Protein AF-A0A7S3IV02-F1 (afdb_monomer)

Nearest PDB structures (foldseek):
  8q87-assembly1_A  TM=8.806E-01  e=2.411E-18  Gallus gallus
  7ls1-assembly1_m  TM=8.341E-01  e=5.655E-19  Mus musculus
  8xsx-assembly1_CB  TM=9.006E-01  e=2.599E-17  Homo sapiens
  7ls2-assembly1_m  TM=8.352E-01  e=2.555E-18  Mus musculus
  1n0v-assembly1_C  TM=6.348E-01  e=8.994E-19  Saccharomyces cerevisiae

Structure (mmCIF, N/CA/C/O backbone):
data_AF-A0A7S3IV02-F1
#
_entry.id   AF-A0A7S3IV02-F1
#
loop_
_atom_site.group_PDB
_atom_site.id
_atom_site.type_symbol
_atom_site.label_atom_id
_atom_site.label_alt_id
_atom_site.label_comp_id
_atom_site.label_asym_id
_atom_site.label_entity_id
_atom_site.label_seq_id
_atom_site.pdbx_PDB_ins_code
_atom_site.Cartn_x
_atom_site.Cartn_y
_atom_site.Cartn_z
_atom_site.occupancy
_atom_site.B_iso_or_equiv
_atom_site.auth_seq_id
_atom_site.auth_comp_id
_atom_site.auth_asym_id
_atom_site.auth_atom_id
_atom_site.pdbx_PDB_model_num
ATOM 1 N N . MET A 1 1 ? -0.247 17.762 20.729 1.00 32.91 1 MET A N 1
ATOM 2 C CA . MET A 1 1 ? -1.679 17.612 20.391 1.00 32.91 1 MET A CA 1
ATOM 3 C C . MET A 1 1 ? -1.886 18.130 18.979 1.00 32.9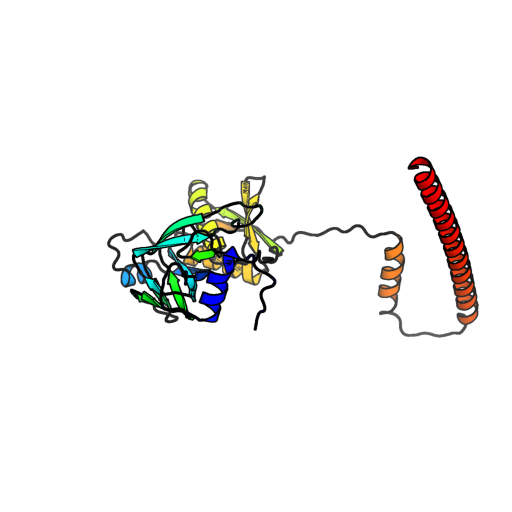1 1 MET A C 1
ATOM 5 O O . MET A 1 1 ? -1.702 19.317 18.763 1.00 32.91 1 MET A O 1
ATOM 9 N N . LEU A 1 2 ? -2.179 17.262 18.008 1.00 30.17 2 LEU A N 1
ATOM 10 C CA . LEU A 1 2 ? -2.556 17.690 16.657 1.00 30.17 2 LEU A CA 1
ATOM 11 C C . LEU A 1 2 ? -3.979 18.261 16.725 1.00 30.17 2 LEU A C 1
ATOM 13 O O . LEU A 1 2 ? -4.944 17.503 16.738 1.00 30.17 2 LEU A O 1
ATOM 17 N N . THR A 1 3 ? -4.121 19.581 16.825 1.00 33.56 3 THR A N 1
ATOM 18 C CA . THR A 1 3 ? -5.422 20.246 16.727 1.00 33.56 3 THR A CA 1
ATOM 19 C C . THR A 1 3 ? -5.895 20.167 15.277 1.00 33.56 3 THR A C 1
ATOM 21 O O . THR A 1 3 ? -5.406 20.871 14.396 1.00 33.56 3 THR A O 1
ATOM 24 N N . LEU A 1 4 ? -6.818 19.247 14.995 1.00 48.28 4 LEU A N 1
ATOM 25 C CA . LEU A 1 4 ? -7.503 19.210 13.706 1.00 48.28 4 LEU A CA 1
ATOM 26 C C . LEU A 1 4 ? -8.397 20.464 13.598 1.00 48.28 4 LEU A C 1
ATOM 28 O O . LEU A 1 4 ? -9.225 20.675 14.489 1.00 48.28 4 LEU A O 1
ATOM 32 N N . PRO A 1 5 ? -8.241 21.307 12.559 1.00 49.62 5 PRO A N 1
ATOM 33 C CA . PRO A 1 5 ? -9.095 22.474 12.358 1.00 49.62 5 PRO A CA 1
ATOM 34 C C . PRO A 1 5 ? -10.547 22.034 12.113 1.00 49.62 5 PRO A C 1
ATOM 36 O O . PRO A 1 5 ? -10.762 20.988 11.506 1.00 49.62 5 PRO A O 1
ATOM 39 N N . ASN A 1 6 ? -11.505 22.827 12.618 1.00 51.47 6 ASN A N 1
ATOM 40 C CA . ASN A 1 6 ? -12.970 22.732 12.462 1.00 51.47 6 ASN A CA 1
ATOM 41 C C . ASN A 1 6 ? -13.464 21.618 11.515 1.00 51.47 6 ASN A C 1
ATOM 43 O O . ASN A 1 6 ? -13.769 21.872 10.349 1.00 51.47 6 ASN A O 1
ATOM 47 N N . LEU A 1 7 ? -13.576 20.382 12.018 1.00 63.53 7 LEU A N 1
ATOM 48 C CA . LEU A 1 7 ? -14.354 19.360 11.321 1.00 63.53 7 LEU A CA 1
ATOM 49 C C . LEU A 1 7 ? -15.848 19.703 11.455 1.00 63.53 7 LEU A C 1
ATOM 51 O O . LEU A 1 7 ? -16.272 20.123 12.535 1.00 63.53 7 LEU A O 1
ATOM 55 N N . PRO A 1 8 ? -16.663 19.505 10.403 1.00 71.56 8 PRO A N 1
ATOM 56 C CA . PRO A 1 8 ? -18.108 19.680 10.502 1.00 71.56 8 PRO A CA 1
ATOM 57 C C . PRO A 1 8 ? -18.698 18.767 11.585 1.00 71.56 8 PRO A C 1
ATOM 59 O O . PRO A 1 8 ? -18.188 17.672 11.837 1.00 71.56 8 PRO A O 1
ATOM 62 N N . ALA A 1 9 ? -19.796 19.212 12.206 1.00 71.25 9 ALA A N 1
ATOM 63 C CA . ALA A 1 9 ? -20.387 18.585 13.393 1.00 71.25 9 ALA A CA 1
ATOM 64 C C . ALA A 1 9 ? -20.673 17.079 13.233 1.00 71.25 9 ALA A C 1
ATOM 66 O O . ALA A 1 9 ? -20.558 16.315 14.188 1.00 71.25 9 ALA A O 1
ATOM 67 N N . GLN A 1 10 ? -20.949 16.633 12.006 1.00 74.19 10 GLN A N 1
ATOM 68 C CA . GLN A 1 10 ? -21.141 15.225 11.649 1.00 74.19 10 GLN A CA 1
ATOM 69 C C . GLN A 1 10 ? -19.956 14.303 12.008 1.00 74.19 10 GLN A C 1
ATOM 71 O O . GLN A 1 10 ? -20.147 13.102 12.162 1.00 74.19 10 GLN A O 1
ATOM 76 N N . PHE A 1 11 ? -18.742 14.841 12.168 1.00 79.44 11 PHE A N 1
ATOM 77 C CA . PHE A 1 11 ? -17.541 14.063 12.492 1.00 79.44 11 PHE A CA 1
ATOM 78 C C . PHE A 1 11 ? -17.100 14.175 13.961 1.00 79.44 11 PHE A C 1
ATOM 80 O O . PHE A 1 11 ? -16.099 13.568 14.348 1.00 79.44 11 PHE A O 1
ATOM 87 N N . LEU A 1 12 ? -17.840 14.912 14.797 1.00 79.12 12 LEU A N 1
ATOM 88 C CA . LEU A 1 12 ? -17.575 15.015 16.237 1.00 79.12 12 LEU A CA 1
ATOM 89 C C . LEU A 1 12 ? -17.534 13.649 16.953 1.00 79.12 12 LEU A C 1
ATOM 91 O O . LEU A 1 12 ? -16.619 13.462 17.756 1.00 79.12 12 LEU A O 1
ATOM 95 N N . PR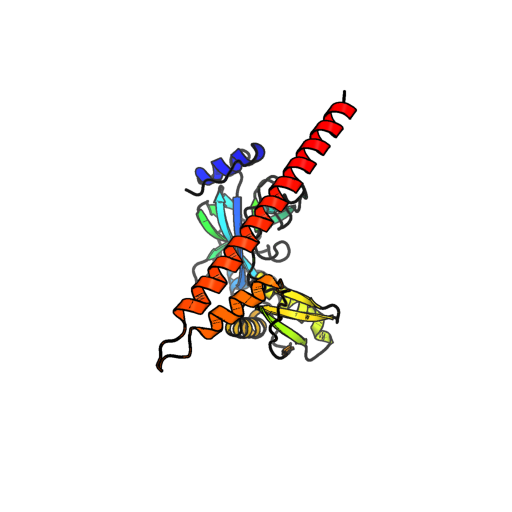O A 1 13 ? -18.417 12.670 16.650 1.00 81.75 13 PRO A N 1
ATOM 96 C CA . PRO A 1 13 ? -18.356 11.351 17.286 1.00 81.75 13 PRO A CA 1
ATOM 97 C C . PRO A 1 13 ? -17.022 10.640 17.041 1.00 81.75 13 PRO A C 1
ATOM 99 O O . PRO A 1 13 ? -16.435 10.082 17.963 1.00 81.75 13 PRO A O 1
ATOM 102 N N . PHE A 1 14 ? -16.485 10.732 15.820 1.00 82.56 14 PHE A N 1
ATOM 103 C CA . PHE A 1 14 ? -15.180 10.161 15.482 1.00 82.56 14 PHE A CA 1
ATOM 104 C C . PHE A 1 14 ? -14.049 10.843 16.241 1.00 82.56 14 PHE A C 1
ATOM 106 O O . PHE A 1 14 ? -13.185 10.164 16.787 1.00 82.56 14 PHE A O 1
ATOM 113 N N . LYS A 1 15 ? -14.065 12.179 16.312 1.00 83.88 15 LYS A N 1
ATOM 114 C CA . LYS A 1 15 ? -13.063 12.935 17.069 1.00 83.88 15 LYS A CA 1
ATOM 115 C C . LYS A 1 15 ? -13.056 12.510 18.539 1.00 83.88 15 LYS A C 1
ATOM 117 O O . LYS A 1 15 ? -12.006 12.134 19.050 1.00 83.88 15 LYS A O 1
ATOM 122 N N . ASN A 1 16 ? -14.224 12.494 19.177 1.00 84.38 16 ASN A N 1
ATOM 123 C CA . ASN A 1 16 ? -14.360 12.117 20.582 1.00 84.38 16 ASN A CA 1
ATOM 124 C C . ASN A 1 16 ? -13.946 10.656 20.818 1.00 84.38 16 ASN A C 1
ATOM 126 O O . ASN A 1 16 ? -13.252 10.366 21.788 1.00 84.38 16 ASN A O 1
ATOM 130 N N . ALA A 1 17 ? -14.319 9.739 19.918 1.00 84.50 17 ALA A N 1
ATOM 131 C CA . ALA A 1 17 ? -13.974 8.323 20.029 1.00 84.50 17 ALA A CA 1
ATOM 132 C C . ALA A 1 17 ? -12.464 8.060 19.899 1.00 84.50 17 ALA A C 1
ATOM 134 O O . ALA A 1 17 ? -11.945 7.171 20.581 1.00 84.50 17 ALA A O 1
ATOM 135 N N . ILE A 1 18 ? -11.776 8.825 19.040 1.00 85.94 18 ILE A N 1
ATOM 136 C CA . ILE A 1 18 ? -10.318 8.779 18.864 1.00 85.94 18 ILE A CA 1
ATOM 137 C C . ILE A 1 18 ? -9.616 9.407 20.071 1.00 85.94 18 ILE A C 1
ATOM 139 O O . ILE A 1 18 ? -8.670 8.822 20.589 1.00 85.94 18 ILE A O 1
ATOM 143 N N . GLU A 1 19 ? -10.081 10.563 20.552 1.00 85.31 19 GLU A N 1
ATOM 144 C CA . GLU A 1 19 ? -9.530 11.213 21.750 1.00 85.31 19 GLU A CA 1
ATOM 145 C C . GLU A 1 19 ? -9.677 10.332 22.995 1.00 85.31 19 GLU A C 1
ATOM 147 O O . GLU A 1 19 ? -8.765 10.265 23.818 1.00 85.31 19 GLU A O 1
ATOM 152 N N . SER A 1 20 ? -10.792 9.609 23.114 1.00 84.44 20 SER A N 1
ATOM 153 C CA . SER A 1 20 ? -11.051 8.721 24.244 1.00 84.44 20 SER A CA 1
ATOM 154 C C . SER A 1 20 ? -10.461 7.313 24.086 1.00 84.44 20 SER A C 1
ATOM 156 O O . SER A 1 20 ? -10.677 6.497 24.980 1.00 84.44 20 SER A O 1
ATOM 158 N N . CYS A 1 21 ? -9.817 6.981 22.953 1.00 81.25 21 CYS A N 1
ATOM 159 C CA . CYS A 1 21 ? -9.336 5.630 22.608 1.00 81.25 21 CYS A CA 1
ATOM 160 C C . CYS A 1 21 ? -10.319 4.516 23.018 1.00 81.25 21 CYS A C 1
ATOM 162 O O . CYS A 1 21 ? -9.947 3.522 23.647 1.00 81.25 21 CYS A O 1
ATOM 164 N N . SER A 1 22 ? -11.606 4.719 22.736 1.00 79.38 22 SER A N 1
ATOM 165 C CA . SER A 1 22 ? -12.651 3.835 23.257 1.00 79.38 22 SER A CA 1
ATOM 166 C C . SER A 1 22 ? -12.521 2.419 22.692 1.00 79.38 22 SER A C 1
ATOM 168 O O . SER A 1 22 ? -12.308 2.242 21.498 1.00 79.38 22 SER A O 1
ATOM 170 N N . GLN A 1 23 ? -12.631 1.400 23.550 1.00 75.62 23 GLN A N 1
ATOM 171 C CA . GLN A 1 23 ? -12.547 -0.007 23.130 1.00 75.62 23 GLN A CA 1
ATOM 172 C C . GLN A 1 23 ? -13.903 -0.559 22.673 1.00 75.62 23 GLN A C 1
ATOM 174 O O . GLN A 1 23 ? -13.966 -1.473 21.850 1.00 75.62 23 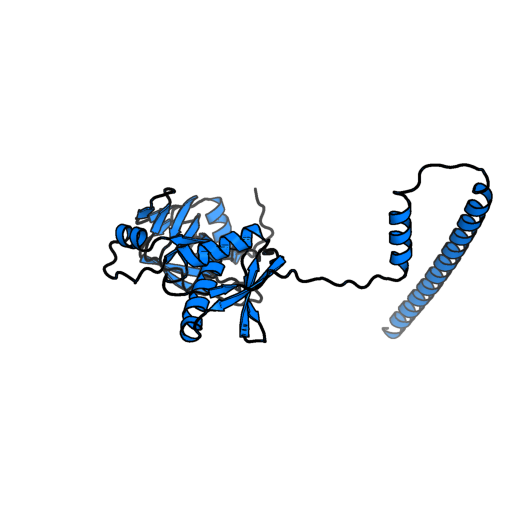GLN A O 1
ATOM 179 N N . GLU A 1 24 ? -14.995 -0.005 23.189 1.00 75.38 24 GLU A N 1
ATOM 180 C CA . GLU A 1 24 ? -16.347 -0.399 22.809 1.00 75.38 24 GLU A CA 1
ATOM 181 C C . GLU A 1 24 ? -16.700 0.140 21.425 1.00 75.38 24 GLU A C 1
ATOM 183 O O . GLU A 1 24 ? -16.362 1.269 21.078 1.00 75.38 24 GLU A O 1
ATOM 188 N N . THR A 1 25 ? -17.368 -0.694 20.629 1.00 69.69 25 THR A N 1
ATOM 189 C CA . THR A 1 25 ? -17.882 -0.313 19.310 1.00 69.69 25 THR A CA 1
ATOM 190 C C . THR A 1 25 ? -19.383 -0.112 19.447 1.00 69.69 25 THR A C 1
ATOM 192 O O . THR A 1 25 ? -20.112 -1.078 19.666 1.00 69.69 25 THR A O 1
ATOM 195 N N . SER A 1 26 ? -19.825 1.139 19.367 1.00 74.31 26 SER A N 1
ATOM 196 C CA . SER A 1 26 ? -21.235 1.538 19.369 1.00 74.31 26 SER A CA 1
ATOM 197 C C . SER A 1 26 ? -21.459 2.614 18.306 1.00 74.31 26 SER A C 1
ATOM 199 O O . SER A 1 26 ? -20.493 3.184 17.795 1.00 74.31 26 SER A O 1
ATOM 201 N N . ASP A 1 27 ? -22.713 2.927 17.981 1.00 66.62 27 ASP A N 1
ATOM 202 C CA . ASP A 1 27 ? -23.017 3.986 17.005 1.00 66.62 27 ASP A CA 1
ATOM 203 C C . ASP A 1 27 ? -22.509 5.367 17.463 1.00 66.62 27 ASP A C 1
ATOM 205 O O . ASP A 1 27 ? -22.125 6.197 16.640 1.00 66.62 27 ASP A O 1
ATOM 209 N N . GLU A 1 28 ? -22.415 5.593 18.778 1.00 68.88 28 GLU A N 1
ATOM 210 C CA . GLU A 1 28 ? -21.814 6.801 19.361 1.00 68.88 28 GLU A CA 1
ATOM 211 C C . GLU A 1 28 ? -20.277 6.798 19.315 1.00 68.88 28 GLU A C 1
ATOM 213 O O . GLU A 1 28 ? -19.653 7.862 19.302 1.00 68.88 28 GLU A O 1
ATOM 218 N N . LYS A 1 29 ? -19.654 5.613 19.290 1.00 79.94 29 LYS A N 1
ATOM 219 C CA . LYS A 1 29 ? -18.197 5.407 19.291 1.00 79.94 29 LYS A CA 1
ATOM 220 C C . LYS A 1 29 ? -17.802 4.514 18.115 1.00 79.94 29 LYS A C 1
ATOM 222 O O . LYS A 1 29 ? -17.531 3.320 18.292 1.00 79.94 29 LYS A O 1
ATOM 227 N N . PRO A 1 30 ? -17.783 5.075 16.896 1.00 85.19 30 PRO A N 1
ATOM 228 C CA . PRO A 1 30 ? -17.512 4.290 15.709 1.00 85.19 30 PRO A CA 1
ATOM 229 C C . PRO A 1 30 ? -16.069 3.777 15.703 1.00 85.19 30 PRO A C 1
ATOM 231 O O . PRO A 1 30 ? -15.119 4.461 16.103 1.00 85.19 30 PRO A O 1
ATOM 234 N N . LEU A 1 31 ? -15.905 2.561 15.183 1.00 89.81 31 LEU A N 1
ATOM 235 C CA . LEU A 1 31 ? -14.603 1.985 14.863 1.00 89.81 31 LEU A CA 1
ATOM 236 C C . LEU A 1 31 ? -13.913 2.849 13.805 1.00 89.81 31 LEU A C 1
ATOM 238 O O . LEU A 1 31 ? -14.522 3.188 12.784 1.00 89.81 31 LEU A O 1
ATOM 242 N N . SER A 1 32 ? -12.643 3.168 14.033 1.00 91.12 32 SER A N 1
ATOM 243 C CA . SER A 1 32 ? -11.803 3.853 13.059 1.00 91.12 32 SER A CA 1
ATOM 244 C C . SER A 1 32 ? -10.414 3.223 13.015 1.00 91.12 32 SER A C 1
ATOM 246 O O . SER A 1 32 ? -9.740 3.036 14.032 1.00 91.12 32 SER A O 1
ATOM 248 N N . VAL A 1 33 ? -10.001 2.841 11.813 1.00 92.56 33 VAL A N 1
ATOM 249 C CA . VAL A 1 33 ? -8.750 2.135 11.544 1.00 92.56 33 VAL A CA 1
ATOM 250 C C . VAL A 1 33 ? -8.104 2.779 10.327 1.00 92.56 33 VAL A C 1
ATOM 252 O O . VAL A 1 33 ? -8.770 3.056 9.333 1.00 92.56 33 VAL A O 1
ATOM 255 N N . TYR A 1 34 ? -6.800 3.019 10.388 1.00 92.62 34 TYR A N 1
ATOM 256 C CA . TYR A 1 34 ? -6.045 3.556 9.261 1.00 92.62 34 TYR A CA 1
ATOM 257 C C . TYR A 1 34 ? -5.077 2.521 8.725 1.00 92.62 34 TYR A C 1
ATOM 259 O O . TYR A 1 34 ? -4.248 2.001 9.473 1.00 92.62 34 TYR A O 1
ATOM 267 N N . VAL A 1 35 ? -5.174 2.246 7.428 1.00 92.31 35 VAL A N 1
ATOM 268 C CA . VAL A 1 35 ? -4.237 1.393 6.706 1.00 92.31 35 VAL A CA 1
ATOM 269 C C . VAL A 1 35 ? -3.126 2.262 6.142 1.00 92.31 35 VAL A C 1
ATOM 271 O O . VAL A 1 35 ? -3.371 3.144 5.319 1.00 92.31 35 VAL A O 1
ATOM 274 N N . THR A 1 36 ? -1.900 1.990 6.578 1.00 88.75 36 THR A N 1
ATOM 275 C CA . THR A 1 36 ? -0.723 2.774 6.196 1.00 88.75 36 THR A CA 1
ATOM 276 C C . THR A 1 36 ? -0.128 2.288 4.882 1.00 88.75 36 THR A C 1
ATOM 278 O O . THR A 1 36 ? 0.186 3.106 4.022 1.00 88.75 36 THR A O 1
ATOM 281 N N . LYS A 1 37 ? 0.060 0.971 4.744 1.00 88.19 37 LYS A N 1
ATOM 282 C CA . LYS A 1 37 ? 0.638 0.346 3.552 1.00 88.19 37 LYS A CA 1
ATOM 283 C C . LYS A 1 37 ? 0.208 -1.109 3.422 1.00 88.19 37 LYS A C 1
ATOM 285 O O . LYS A 1 37 ? -0.147 -1.739 4.421 1.00 88.19 37 LYS A O 1
ATOM 290 N N . MET A 1 38 ? 0.328 -1.649 2.217 1.00 89.88 38 MET A N 1
ATOM 291 C CA . MET A 1 38 ? 0.323 -3.091 2.000 1.00 89.88 38 MET A CA 1
ATOM 292 C C . MET A 1 38 ? 1.739 -3.639 2.163 1.00 89.88 38 MET A C 1
ATOM 294 O O . MET A 1 38 ? 2.708 -2.984 1.793 1.00 89.88 38 MET A O 1
ATOM 298 N N . GLN A 1 39 ? 1.873 -4.830 2.729 1.00 88.75 39 GLN A N 1
ATOM 299 C CA . GLN A 1 39 ? 3.148 -5.530 2.818 1.00 88.75 39 GLN A CA 1
ATOM 300 C C . GLN A 1 39 ? 3.025 -6.877 2.101 1.00 88.75 39 GLN A C 1
ATOM 302 O O . GLN A 1 39 ? 2.086 -7.619 2.408 1.00 88.75 39 GLN A O 1
ATOM 307 N N . PRO A 1 40 ? 3.941 -7.205 1.171 1.00 86.50 40 PRO A N 1
ATOM 308 C CA . PRO A 1 40 ? 3.986 -8.527 0.571 1.00 86.50 40 PRO A CA 1
ATOM 309 C C . PRO A 1 40 ? 4.373 -9.571 1.612 1.00 86.50 40 PRO A C 1
ATOM 311 O O . PRO A 1 40 ? 5.236 -9.341 2.465 1.00 86.50 40 PRO A O 1
ATOM 314 N N . PHE A 1 41 ? 3.684 -10.706 1.555 1.00 80.12 41 PHE A N 1
ATOM 315 C CA . PHE A 1 41 ? 3.929 -11.849 2.410 1.00 80.12 41 PHE A CA 1
ATOM 316 C C . PHE A 1 41 ? 4.070 -13.129 1.608 1.00 80.12 41 PHE A C 1
ATOM 318 O O . PHE A 1 41 ? 3.250 -13.437 0.740 1.00 80.12 41 PHE A O 1
ATOM 325 N N . GLY A 1 42 ? 5.079 -13.919 1.985 1.00 73.12 42 GLY A N 1
ATOM 326 C CA . GLY A 1 42 ? 5.275 -15.263 1.465 1.00 73.12 42 GLY A CA 1
ATOM 327 C C . GLY A 1 42 ? 4.005 -16.096 1.629 1.00 73.12 42 GLY A C 1
ATOM 328 O O . GLY A 1 42 ? 3.531 -16.293 2.752 1.00 73.12 42 GLY A O 1
ATOM 329 N N . SER A 1 43 ? 3.492 -16.607 0.509 1.00 67.31 43 SER A N 1
ATOM 330 C CA . SER A 1 43 ? 2.290 -17.448 0.421 1.00 67.31 43 SER A CA 1
ATOM 331 C C . SER A 1 43 ? 2.293 -18.565 1.468 1.00 67.31 43 SER A C 1
ATOM 333 O O . SER A 1 43 ? 1.337 -18.729 2.219 1.00 67.31 43 SER A O 1
ATOM 335 N N . ARG A 1 44 ? 3.437 -19.240 1.637 1.00 67.19 44 ARG A N 1
ATOM 336 C CA . ARG A 1 44 ? 3.620 -20.332 2.608 1.00 67.19 44 ARG A CA 1
ATOM 337 C C . ARG A 1 44 ? 3.336 -19.928 4.054 1.00 67.19 44 ARG A C 1
ATOM 339 O O . ARG A 1 44 ? 2.693 -20.680 4.777 1.00 67.19 44 ARG A O 1
ATOM 346 N N . LEU A 1 45 ? 3.827 -18.769 4.498 1.00 68.69 45 LEU A N 1
ATOM 347 C CA . LEU A 1 45 ? 3.620 -18.317 5.880 1.00 68.69 45 LEU A CA 1
ATOM 348 C C . LEU A 1 45 ? 2.162 -17.927 6.114 1.00 68.69 45 LEU A C 1
ATOM 350 O O . LEU A 1 45 ? 1.607 -18.230 7.170 1.00 68.69 45 LEU A O 1
ATOM 354 N N . TYR A 1 46 ? 1.548 -17.294 5.116 1.00 70.19 46 TYR A N 1
ATOM 355 C CA . TYR A 1 46 ? 0.138 -16.940 5.153 1.00 70.19 46 TYR A CA 1
ATOM 356 C C . TYR A 1 46 ? -0.748 -18.187 5.244 1.00 70.19 46 TYR A C 1
ATOM 358 O O . TYR A 1 46 ? -1.609 -18.266 6.121 1.00 70.19 46 TYR A O 1
ATOM 366 N N . ASP A 1 47 ? -0.499 -19.188 4.399 1.00 66.44 47 ASP A N 1
ATOM 367 C CA . ASP A 1 47 ? -1.286 -20.423 4.337 1.00 66.44 47 ASP A CA 1
ATOM 368 C C . ASP A 1 47 ? -1.134 -21.263 5.614 1.00 66.44 47 ASP A C 1
ATOM 370 O O . ASP A 1 47 ? -2.115 -21.801 6.128 1.00 66.44 47 ASP A O 1
ATOM 374 N N . ILE A 1 48 ? 0.073 -21.319 6.193 1.00 67.88 48 ILE A N 1
ATOM 375 C CA . ILE A 1 48 ? 0.311 -21.979 7.489 1.00 67.88 48 ILE A CA 1
ATOM 376 C C . ILE A 1 48 ? -0.463 -21.273 8.609 1.00 67.88 48 ILE A C 1
ATOM 378 O O . ILE A 1 48 ? -1.092 -21.934 9.439 1.00 67.88 48 ILE A O 1
ATOM 382 N N . ALA A 1 49 ? -0.425 -19.939 8.645 1.00 63.81 49 ALA A N 1
ATOM 383 C CA . ALA A 1 49 ? -1.078 -19.158 9.691 1.00 63.81 49 ALA A CA 1
ATOM 384 C C . ALA A 1 49 ? -2.611 -19.194 9.588 1.00 63.81 49 ALA A C 1
ATOM 386 O O . ALA A 1 49 ? -3.292 -19.232 10.613 1.00 63.81 49 ALA A O 1
ATOM 387 N N . THR A 1 50 ? -3.154 -19.199 8.369 1.00 65.50 50 THR A N 1
ATOM 388 C CA . THR A 1 50 ? -4.605 -19.193 8.111 1.00 65.50 50 THR A CA 1
ATOM 389 C C . THR A 1 50 ? -5.214 -20.587 8.005 1.00 65.50 50 THR A C 1
ATOM 391 O O . THR A 1 50 ? -6.436 -20.708 8.026 1.00 65.50 50 THR A O 1
ATOM 394 N N . ARG A 1 51 ? -4.389 -21.645 7.925 1.00 61.34 51 ARG A N 1
ATOM 395 C CA . ARG A 1 51 ? -4.825 -23.026 7.640 1.00 61.34 51 ARG A CA 1
ATOM 396 C C . ARG A 1 51 ? -5.756 -23.091 6.420 1.00 61.34 51 ARG A C 1
ATOM 398 O O . ARG A 1 51 ? -6.692 -23.890 6.401 1.00 61.34 51 ARG A O 1
ATOM 405 N N . ALA A 1 52 ? -5.531 -22.223 5.434 1.00 59.34 52 ALA A N 1
ATOM 406 C CA . ALA A 1 52 ? -6.380 -22.130 4.257 1.00 59.34 52 ALA A CA 1
ATOM 407 C C . ALA A 1 52 ? -6.341 -23.448 3.465 1.00 59.34 52 ALA A C 1
ATOM 409 O O . ALA A 1 52 ? -5.273 -24.012 3.220 1.00 59.34 52 ALA A O 1
ATOM 410 N N . LEU A 1 53 ? -7.522 -23.945 3.078 1.00 47.91 53 LEU A N 1
ATOM 411 C CA . LEU A 1 53 ? -7.668 -25.173 2.286 1.00 47.91 53 LEU A CA 1
ATOM 412 C C . LEU A 1 53 ? -7.176 -24.981 0.838 1.00 47.91 53 LEU A C 1
ATOM 414 O O . LEU A 1 53 ? -6.741 -25.932 0.191 1.00 47.91 53 LEU A O 1
ATOM 418 N N . GLU A 1 54 ? -7.231 -23.743 0.344 1.00 50.50 54 GLU A N 1
ATOM 419 C CA . GLU A 1 54 ? -6.811 -23.356 -0.999 1.00 50.50 54 GLU A CA 1
ATOM 420 C C . GLU A 1 54 ? -5.359 -22.881 -0.985 1.00 50.50 54 GLU A C 1
ATOM 422 O O . GLU A 1 54 ? -5.053 -21.732 -0.654 1.00 50.50 54 GLU A O 1
ATOM 427 N N . LYS A 1 55 ? -4.457 -23.783 -1.385 1.00 47.56 55 LYS A N 1
ATOM 428 C CA . LYS A 1 55 ? -3.092 -23.428 -1.778 1.00 47.56 55 LYS A CA 1
ATOM 429 C C . LYS A 1 55 ? -3.178 -22.628 -3.072 1.00 47.56 55 LYS A C 1
ATOM 431 O O . LYS A 1 55 ? -3.182 -23.205 -4.158 1.00 47.56 55 LYS A O 1
ATOM 436 N N . SER A 1 56 ? -3.295 -21.308 -2.971 1.00 50.41 56 SER A N 1
ATOM 437 C CA . SER A 1 56 ? -3.112 -20.463 -4.149 1.00 50.41 56 SER A CA 1
ATOM 438 C C . SER A 1 56 ? -1.676 -20.661 -4.645 1.00 50.41 56 SER A C 1
ATOM 440 O O . SER A 1 56 ? -0.765 -20.612 -3.811 1.00 50.41 56 SER A O 1
ATOM 442 N N . PRO A 1 57 ? -1.455 -20.898 -5.950 1.00 52.12 57 PRO A N 1
ATOM 443 C CA . PRO A 1 57 ? -0.112 -21.084 -6.491 1.00 52.12 57 PRO A CA 1
ATOM 444 C C . PRO A 1 57 ? 0.749 -19.878 -6.110 1.00 52.12 57 PRO A C 1
ATOM 446 O O . PRO A 1 57 ? 0.233 -18.769 -6.190 1.00 52.12 57 PRO A O 1
ATOM 449 N N . ASP A 1 58 ? 1.980 -20.150 -5.649 1.00 54.81 58 ASP A N 1
ATOM 450 C CA . ASP A 1 58 ? 3.168 -19.358 -5.236 1.00 54.81 58 ASP A CA 1
ATOM 451 C C . ASP A 1 58 ? 3.215 -17.804 -5.273 1.00 54.81 58 ASP A C 1
ATOM 453 O O . ASP A 1 58 ? 4.230 -17.225 -4.896 1.00 54.81 58 ASP A O 1
ATOM 457 N N . SER A 1 59 ? 2.155 -17.085 -5.631 1.00 58.84 59 SER A N 1
ATOM 458 C CA . SER A 1 59 ? 2.073 -15.633 -5.599 1.00 58.84 59 SER A CA 1
ATOM 459 C C . SER A 1 59 ? 1.956 -15.142 -4.159 1.00 58.84 59 SER A C 1
ATOM 461 O O . SER A 1 59 ? 1.101 -15.590 -3.386 1.00 58.84 59 SER A O 1
ATOM 463 N N . GLN A 1 60 ? 2.829 -14.208 -3.795 1.00 62.97 60 GLN A N 1
ATOM 464 C CA . GLN A 1 60 ? 2.762 -13.549 -2.502 1.00 62.97 60 GLN A CA 1
ATOM 465 C C . GLN A 1 60 ? 1.449 -12.768 -2.364 1.00 62.97 60 GLN A C 1
ATOM 467 O O . GLN A 1 60 ? 0.963 -12.139 -3.315 1.00 62.97 60 GLN A O 1
ATOM 472 N N . ARG A 1 61 ? 0.868 -12.834 -1.162 1.00 78.38 61 ARG A N 1
ATOM 473 C CA . ARG A 1 61 ? -0.371 -12.131 -0.805 1.00 78.38 61 ARG A CA 1
ATOM 474 C C . ARG A 1 61 ? -0.030 -10.830 -0.097 1.00 78.38 61 ARG A C 1
ATOM 476 O O . ARG A 1 61 ? 0.933 -10.769 0.670 1.00 78.38 61 ARG A O 1
ATOM 483 N N . LEU A 1 62 ? -0.828 -9.794 -0.329 1.00 86.88 62 LEU A N 1
ATOM 484 C CA . LEU A 1 62 ? -0.660 -8.515 0.351 1.00 86.88 62 LEU A CA 1
ATOM 485 C C . LEU A 1 62 ? -1.440 -8.504 1.672 1.00 86.88 62 LEU A C 1
ATOM 487 O O . LEU A 1 62 ? -2.638 -8.786 1.711 1.00 86.88 62 LEU A O 1
ATOM 491 N N . ILE A 1 63 ? -0.765 -8.141 2.763 1.00 90.25 63 ILE A N 1
ATOM 492 C CA . ILE A 1 63 ? -1.402 -7.871 4.057 1.00 90.25 63 ILE A CA 1
ATOM 493 C C . ILE A 1 63 ? -1.452 -6.360 4.271 1.00 90.25 63 ILE A C 1
ATOM 495 O O . ILE A 1 63 ? -0.436 -5.672 4.167 1.00 90.25 63 ILE A O 1
ATOM 499 N N . ALA A 1 64 ? -2.626 -5.844 4.626 1.00 92.12 64 ALA A N 1
ATOM 500 C CA . ALA A 1 64 ? -2.805 -4.442 4.970 1.00 92.12 64 ALA A CA 1
ATOM 501 C C . ALA A 1 64 ? -2.276 -4.175 6.381 1.00 92.12 64 ALA A C 1
ATOM 503 O O . ALA A 1 64 ? -2.841 -4.659 7.360 1.00 92.12 64 ALA A O 1
ATOM 504 N N . VAL A 1 65 ? -1.207 -3.389 6.502 1.00 92.81 65 VAL A N 1
ATOM 505 C CA . VAL A 1 65 ? -0.684 -2.953 7.800 1.00 92.81 65 VAL A CA 1
ATOM 506 C C . VAL A 1 65 ? -1.483 -1.746 8.264 1.00 92.81 65 VAL A C 1
ATOM 508 O O . VAL A 1 65 ? -1.457 -0.682 7.636 1.00 92.81 65 VAL A O 1
ATOM 511 N N . ALA A 1 66 ? -2.182 -1.911 9.381 1.00 93.81 66 ALA A N 1
ATOM 512 C CA . ALA A 1 66 ? -3.141 -0.947 9.877 1.00 93.81 66 ALA A CA 1
ATOM 513 C C . ALA A 1 66 ? -2.951 -0.640 11.362 1.00 93.81 66 ALA A C 1
ATOM 515 O O . ALA A 1 66 ? -2.496 -1.474 12.146 1.00 93.81 66 ALA A O 1
ATOM 516 N N . ARG A 1 67 ? -3.345 0.571 11.755 1.00 93.69 67 ARG A N 1
ATOM 517 C CA . ARG A 1 67 ? -3.433 0.998 13.150 1.00 93.69 67 ARG A CA 1
ATOM 518 C C . ARG A 1 67 ? -4.888 1.240 13.522 1.00 93.69 67 ARG A C 1
ATOM 520 O O . ARG A 1 67 ? -5.582 1.997 12.844 1.00 93.69 67 ARG A O 1
ATOM 527 N N . VAL A 1 68 ? -5.328 0.628 14.617 1.00 93.56 68 VAL A N 1
ATOM 528 C CA . VAL A 1 68 ? -6.662 0.858 15.188 1.00 93.56 68 VAL A CA 1
ATOM 529 C C . VAL A 1 68 ? -6.612 2.121 16.044 1.00 93.56 68 VAL A C 1
ATOM 531 O O . VAL A 1 68 ? -5.818 2.193 16.982 1.00 93.56 68 VAL A O 1
ATOM 534 N N . PHE A 1 69 ? -7.430 3.123 15.728 1.00 91.38 69 PHE A N 1
ATOM 535 C CA . PHE A 1 69 ? -7.500 4.375 16.488 1.00 91.38 69 PHE A CA 1
ATOM 536 C C . PHE A 1 69 ? -8.620 4.356 17.528 1.00 91.38 69 PHE A C 1
ATOM 538 O O . PHE A 1 69 ? -8.388 4.730 18.674 1.00 91.38 69 PHE A O 1
ATOM 545 N N . SER A 1 70 ? -9.805 3.878 17.155 1.00 91.25 70 SER A N 1
ATOM 546 C CA . SER A 1 70 ? -10.955 3.735 18.054 1.00 91.25 70 SER A CA 1
ATOM 547 C C . SER A 1 70 ? -11.714 2.448 17.754 1.00 91.25 70 SER A C 1
ATOM 549 O O . SER A 1 70 ? -11.723 1.995 16.612 1.00 91.25 70 SER A O 1
ATOM 551 N N . GLY A 1 71 ? -12.376 1.883 18.760 1.00 90.44 71 GLY A N 1
ATOM 552 C CA . GLY A 1 71 ? -13.159 0.653 18.679 1.00 90.44 71 GLY A CA 1
ATOM 553 C C . GLY A 1 71 ? -12.334 -0.627 18.834 1.00 90.44 71 GLY A C 1
ATOM 554 O O . GLY A 1 71 ? -11.141 -0.610 19.149 1.00 90.44 71 GLY A O 1
ATOM 555 N N . THR A 1 72 ? -12.995 -1.761 18.604 1.00 91.69 72 THR A N 1
ATOM 556 C CA . THR A 1 72 ? -12.363 -3.084 18.562 1.00 91.69 72 THR A CA 1
ATOM 557 C C . THR A 1 72 ? -12.709 -3.752 17.242 1.00 91.69 72 THR A C 1
ATOM 559 O O . THR A 1 72 ? -13.882 -3.932 16.926 1.00 91.69 72 THR A O 1
ATOM 562 N N . LEU A 1 73 ? -11.685 -4.143 16.490 1.00 92.81 73 LEU A N 1
ATOM 563 C CA . LEU A 1 73 ? -11.832 -4.863 15.232 1.00 92.81 73 LEU A CA 1
ATOM 564 C C . LEU A 1 73 ? -11.996 -6.358 15.512 1.00 92.81 73 LEU A C 1
ATOM 566 O O . LEU A 1 73 ? -11.212 -6.904 16.289 1.00 92.81 73 LEU A O 1
ATOM 570 N N . LYS A 1 74 ? -12.971 -7.023 14.890 1.00 93.38 74 LYS A N 1
ATOM 571 C CA . LYS A 1 74 ? -13.172 -8.477 15.012 1.00 93.38 74 LYS A CA 1
ATOM 572 C C . LYS A 1 74 ? -13.132 -9.166 13.650 1.00 93.38 74 LYS A C 1
ATOM 574 O O . LYS A 1 74 ? -13.541 -8.587 12.647 1.00 93.38 74 LYS A O 1
ATOM 579 N N . VAL A 1 75 ? -12.668 -10.412 13.624 1.00 93.00 75 VAL A N 1
ATOM 580 C CA . VAL A 1 75 ? -12.782 -11.281 12.442 1.00 93.00 75 VAL A CA 1
ATOM 581 C C . VAL A 1 75 ? -14.265 -11.537 12.126 1.00 93.00 75 VAL A C 1
ATOM 583 O O . VAL A 1 75 ? -15.065 -11.714 13.044 1.00 93.00 75 VAL A O 1
ATOM 586 N N . GLY A 1 76 ? -14.641 -11.505 10.845 1.00 90.12 76 GLY A N 1
ATOM 587 C CA . GLY A 1 76 ? -16.025 -11.634 10.366 1.00 90.12 76 GLY A CA 1
ATOM 588 C C . GLY A 1 76 ? -16.875 -10.364 10.507 1.00 90.12 76 GLY A C 1
ATOM 589 O O . GLY A 1 76 ? -18.069 -10.359 10.214 1.00 90.12 76 GLY A O 1
ATOM 590 N N . GLN A 1 77 ? -16.291 -9.259 10.982 1.00 90.56 77 GLN A N 1
ATOM 591 C CA . GLN A 1 77 ? -17.006 -7.990 11.078 1.00 90.56 77 GLN A CA 1
ATOM 592 C C . GLN A 1 77 ? -17.113 -7.327 9.701 1.00 90.56 77 GLN A C 1
ATOM 594 O O . GLN A 1 77 ? -16.116 -7.187 8.988 1.00 90.56 77 GLN A O 1
ATOM 599 N N . LYS A 1 78 ? -18.320 -6.860 9.365 1.00 92.31 78 LYS A N 1
ATOM 600 C CA . LYS A 1 78 ? -18.560 -6.001 8.203 1.00 92.31 78 LYS A CA 1
ATOM 601 C C . LYS A 1 78 ? -18.078 -4.586 8.496 1.00 92.31 78 LYS A C 1
ATOM 603 O O . LYS A 1 78 ? -18.453 -3.986 9.504 1.00 92.31 78 LYS A O 1
ATOM 608 N N . ILE A 1 79 ? -17.229 -4.075 7.619 1.00 92.44 79 ILE A N 1
ATOM 609 C CA . ILE A 1 79 ? -16.610 -2.759 7.714 1.00 92.44 79 ILE A CA 1
ATOM 610 C C . ILE A 1 79 ? -16.741 -2.026 6.386 1.00 92.44 79 ILE A C 1
ATOM 612 O O . ILE A 1 79 ? -16.841 -2.624 5.317 1.00 92.44 79 ILE A O 1
ATOM 616 N N . PHE A 1 80 ? -16.682 -0.708 6.453 1.00 92.25 80 PHE A N 1
ATOM 617 C CA . PHE A 1 80 ? -16.643 0.154 5.291 1.00 92.25 80 PHE A CA 1
ATOM 618 C C . PHE A 1 80 ? -15.224 0.665 5.074 1.00 92.25 80 PHE A C 1
ATOM 620 O O . PHE A 1 80 ? -14.612 1.257 5.965 1.00 92.25 80 PHE A O 1
ATOM 627 N N . VAL A 1 81 ? -14.711 0.459 3.868 1.00 91.62 81 VAL A N 1
ATOM 628 C CA . VAL A 1 81 ? -13.429 0.983 3.410 1.00 91.62 81 VAL A CA 1
ATOM 629 C C . VAL A 1 81 ? -13.682 2.268 2.631 1.00 91.62 81 VAL A C 1
ATOM 631 O O . VAL A 1 81 ? -14.415 2.276 1.641 1.00 91.62 81 VAL A O 1
ATOM 634 N N . MET A 1 82 ? -13.078 3.357 3.094 1.00 89.19 82 MET A N 1
ATOM 635 C CA . MET A 1 82 ? -13.106 4.667 2.454 1.00 89.19 82 MET A CA 1
ATOM 636 C C . MET A 1 82 ? -11.980 4.736 1.422 1.00 89.19 82 MET A C 1
ATOM 638 O O . MET A 1 82 ? -10.799 4.612 1.767 1.00 89.19 82 MET A O 1
ATOM 642 N N . GLY A 1 83 ? -12.344 4.941 0.158 1.00 81.25 83 GLY A N 1
ATOM 643 C CA . GLY A 1 83 ? -11.391 5.110 -0.933 1.00 81.25 83 GLY A CA 1
ATOM 644 C C . GLY A 1 83 ? -10.735 6.493 -0.949 1.00 81.25 83 GLY A C 1
ATOM 645 O O . GLY A 1 83 ? -11.124 7.413 -0.228 1.00 81.25 83 GLY A O 1
ATOM 646 N N . ALA A 1 84 ? -9.731 6.671 -1.811 1.00 77.62 84 ALA A N 1
ATOM 647 C CA . ALA A 1 84 ? -8.953 7.912 -1.900 1.00 77.62 84 ALA A CA 1
ATOM 648 C C . ALA A 1 84 ? -9.795 9.143 -2.287 1.00 77.62 84 ALA A C 1
ATOM 650 O O . ALA A 1 84 ? -9.436 10.265 -1.941 1.00 77.62 84 ALA A O 1
ATOM 651 N N . ARG A 1 85 ? -10.918 8.941 -2.990 1.00 76.94 85 ARG A N 1
ATOM 652 C CA . ARG A 1 85 ? -11.805 10.025 -3.447 1.00 76.94 85 ARG A CA 1
ATOM 653 C C . ARG A 1 85 ? -12.936 10.336 -2.466 1.00 76.94 85 ARG A C 1
ATOM 655 O O . ARG A 1 85 ? -13.719 11.250 -2.717 1.00 76.94 85 ARG A O 1
ATOM 662 N N . HIS A 1 86 ? -13.029 9.600 -1.359 1.00 78.25 86 HIS A N 1
ATOM 663 C CA . HIS A 1 86 ? -14.084 9.788 -0.373 1.00 78.25 86 HIS A CA 1
ATOM 664 C C . HIS A 1 86 ? -14.035 11.198 0.234 1.00 78.25 86 HIS A C 1
ATOM 666 O O . HIS A 1 86 ? -13.020 11.606 0.799 1.00 78.25 86 HIS A O 1
ATOM 672 N N . GLY A 1 87 ? -15.141 11.938 0.126 1.00 70.81 87 GLY A N 1
ATOM 673 C CA . GLY A 1 87 ? -15.268 13.295 0.667 1.00 70.81 87 GLY A CA 1
ATOM 674 C C . GLY A 1 87 ? -14.721 14.403 -0.241 1.00 70.81 87 GLY A C 1
ATOM 675 O O . GLY A 1 87 ? -14.945 15.577 0.047 1.00 70.81 87 GLY A O 1
ATOM 676 N N . ILE A 1 88 ? -14.080 14.063 -1.366 1.00 66.88 88 ILE A N 1
ATOM 677 C CA . ILE A 1 88 ? -13.683 15.037 -2.390 1.00 66.88 88 ILE A CA 1
ATOM 678 C C . ILE A 1 88 ? -14.914 15.338 -3.252 1.00 66.88 88 ILE A C 1
ATOM 680 O O . ILE A 1 88 ? -15.502 14.435 -3.845 1.00 66.88 88 ILE A O 1
ATOM 684 N N . ASN A 1 89 ? -15.332 16.606 -3.314 1.00 65.19 89 ASN A N 1
ATOM 685 C CA . ASN A 1 89 ? -16.492 17.065 -4.097 1.00 65.19 89 ASN A CA 1
ATOM 686 C C . ASN A 1 89 ? -17.811 16.325 -3.779 1.00 65.19 89 ASN A C 1
ATOM 688 O O . ASN A 1 89 ? -18.665 16.173 -4.649 1.00 65.19 89 ASN A O 1
ATOM 692 N N . GLY A 1 90 ? -17.968 15.813 -2.552 1.00 68.50 90 GLY A N 1
ATOM 693 C CA . GLY A 1 90 ? -19.155 15.052 -2.142 1.00 68.50 90 GLY A CA 1
ATOM 694 C C . GLY A 1 90 ? -19.253 13.636 -2.727 1.00 68.50 90 GLY A C 1
ATOM 695 O O . GLY A 1 90 ? -20.281 12.983 -2.550 1.00 68.50 90 GLY A O 1
ATOM 696 N N . GLN A 1 91 ? -18.209 13.131 -3.396 1.00 72.38 91 GLN A N 1
ATOM 697 C CA . GLN A 1 91 ? -18.193 11.757 -3.899 1.00 72.38 91 GLN A CA 1
ATOM 698 C C . GLN A 1 91 ? -18.054 10.756 -2.744 1.00 72.38 91 GLN A C 1
ATOM 700 O O . GLN A 1 91 ? -17.150 10.852 -1.907 1.00 72.38 91 GLN A O 1
ATOM 705 N N . LYS A 1 92 ? -18.959 9.773 -2.711 1.00 73.38 92 LYS A N 1
ATOM 706 C CA . LYS A 1 92 ? -18.928 8.656 -1.762 1.00 73.38 92 LYS A CA 1
ATOM 707 C C . LYS A 1 92 ? -18.258 7.451 -2.418 1.00 73.38 92 LYS A C 1
ATOM 709 O O . LYS A 1 92 ? -18.919 6.640 -3.052 1.00 73.38 92 LYS A O 1
ATOM 714 N N . ASP A 1 93 ? -16.943 7.351 -2.257 1.00 82.62 93 ASP A N 1
ATOM 715 C CA . ASP A 1 93 ? -16.174 6.151 -2.607 1.00 82.62 93 ASP A CA 1
ATOM 716 C C . ASP A 1 93 ? -16.071 5.259 -1.363 1.00 82.62 93 ASP A C 1
ATOM 718 O O . ASP A 1 93 ? -15.139 5.382 -0.565 1.00 82.62 93 ASP A O 1
ATOM 722 N N . VAL A 1 94 ? -17.118 4.464 -1.125 1.00 86.19 94 VAL A N 1
ATOM 723 C CA . VAL A 1 94 ? -17.249 3.583 0.043 1.00 86.19 94 VAL A CA 1
ATOM 724 C C . VAL A 1 94 ? -17.533 2.169 -0.428 1.00 86.19 94 VAL A C 1
ATOM 726 O O . VAL A 1 94 ? -18.468 1.950 -1.196 1.00 86.19 94 VAL A O 1
ATOM 729 N N . LYS A 1 95 ? -16.749 1.208 0.059 1.00 89.88 95 LYS A N 1
ATOM 730 C CA . LYS A 1 95 ? -16.932 -0.218 -0.228 1.00 89.88 95 LYS A CA 1
ATOM 731 C C . LYS A 1 95 ? -17.126 -0.987 1.069 1.00 89.88 95 LYS A C 1
ATOM 733 O O . LYS A 1 95 ? -16.342 -0.824 2.000 1.00 89.88 95 LYS A O 1
ATOM 738 N N . GLU A 1 96 ? -18.170 -1.803 1.133 1.00 91.44 96 GLU A N 1
ATOM 739 C CA . GLU A 1 96 ? -18.417 -2.700 2.262 1.00 91.44 96 GLU A CA 1
ATOM 740 C C . GLU A 1 96 ? -17.617 -3.992 2.075 1.00 91.44 96 GLU A C 1
ATOM 742 O O . GLU A 1 96 ? -17.619 -4.578 0.992 1.00 91.44 96 GLU A O 1
ATOM 747 N N . VAL A 1 97 ? -16.891 -4.401 3.113 1.00 91.38 97 VAL A N 1
ATOM 748 C CA . VAL A 1 97 ? -15.993 -5.557 3.096 1.00 91.38 97 VAL A CA 1
ATOM 749 C C . VAL A 1 97 ? -16.086 -6.283 4.430 1.00 91.38 97 VAL A C 1
ATOM 751 O O . VAL A 1 97 ? -16.233 -5.660 5.479 1.00 91.38 97 VAL A O 1
ATOM 754 N N . GLU A 1 98 ? -15.976 -7.605 4.402 1.00 91.44 98 GLU A N 1
ATOM 755 C CA . GLU A 1 98 ? -15.867 -8.422 5.605 1.00 91.44 98 GLU A CA 1
ATOM 756 C C . GLU A 1 98 ? -14.403 -8.754 5.910 1.00 91.44 98 GLU A C 1
ATOM 758 O O . GLU A 1 98 ? -13.613 -9.080 5.022 1.00 91.44 98 GLU A O 1
ATOM 763 N N . ILE A 1 99 ? -14.032 -8.675 7.185 1.00 90.94 99 ILE A N 1
ATOM 764 C CA . ILE A 1 99 ? -12.675 -8.983 7.636 1.00 90.94 99 ILE A CA 1
ATOM 765 C C . ILE A 1 99 ? -12.479 -10.492 7.686 1.00 90.94 99 ILE A C 1
ATOM 767 O O . ILE A 1 99 ? -13.010 -11.159 8.570 1.00 90.94 99 ILE A O 1
ATOM 771 N N . GLN A 1 100 ? -11.646 -11.017 6.793 1.00 88.44 100 GLN A N 1
ATOM 772 C CA . GLN A 1 100 ? -11.349 -12.449 6.745 1.00 88.44 100 GLN A CA 1
ATOM 773 C C . GLN A 1 100 ? -10.409 -12.878 7.875 1.00 88.44 100 GLN A C 1
ATOM 775 O O . GLN A 1 100 ? -10.698 -13.811 8.618 1.00 88.44 100 GLN A O 1
ATOM 780 N N . HIS A 1 101 ? -9.275 -12.187 8.022 1.00 88.94 101 HIS A N 1
ATOM 781 C CA . HIS A 1 101 ? -8.227 -12.569 8.965 1.00 88.94 101 HIS A CA 1
ATOM 782 C C . HIS A 1 101 ? -7.557 -11.342 9.578 1.00 88.94 101 HIS A C 1
ATOM 784 O O . HIS A 1 101 ? -7.275 -10.361 8.885 1.00 88.94 101 HIS A O 1
ATOM 790 N N . LEU A 1 102 ? -7.257 -11.430 10.874 1.00 92.62 102 LEU A N 1
ATOM 791 C CA . LEU A 1 102 ? -6.478 -10.439 11.606 1.00 92.62 102 LEU A CA 1
ATOM 792 C C . LEU A 1 102 ? -5.186 -11.072 12.119 1.00 92.62 102 LEU A C 1
ATOM 794 O O . LEU A 1 102 ? -5.182 -12.156 12.705 1.00 92.62 102 LEU A O 1
ATOM 798 N N . PHE A 1 103 ? -4.086 -10.359 11.914 1.00 91.75 103 PHE A N 1
ATOM 799 C CA . PHE A 1 103 ? -2.744 -10.792 12.262 1.00 91.75 103 PHE A CA 1
ATOM 800 C C . PHE A 1 103 ? -2.107 -9.802 13.229 1.00 91.75 103 PHE A C 1
ATOM 802 O O . PHE A 1 103 ? -2.073 -8.597 12.983 1.00 91.75 103 PHE A O 1
ATOM 809 N N . LEU A 1 104 ? -1.528 -10.310 14.309 1.00 92.81 104 LEU A N 1
ATOM 810 C CA . LEU A 1 104 ? -0.573 -9.561 15.109 1.00 92.81 104 LEU A CA 1
ATOM 811 C C . LEU A 1 104 ? 0.813 -9.717 14.479 1.00 92.81 104 LEU A C 1
ATOM 813 O O . LEU A 1 104 ? 1.316 -10.836 14.349 1.00 92.81 104 LEU A O 1
ATOM 817 N N . LEU A 1 105 ? 1.412 -8.595 14.077 1.00 90.25 105 LEU A N 1
ATOM 818 C CA . LEU A 1 105 ? 2.725 -8.559 13.436 1.00 90.25 105 LEU A CA 1
ATOM 819 C C . LEU A 1 105 ? 3.816 -8.694 14.518 1.00 90.25 105 LEU A C 1
ATOM 821 O O . LEU A 1 105 ? 4.017 -7.767 15.299 1.00 90.25 105 LEU A O 1
ATOM 825 N N . MET A 1 106 ? 4.529 -9.824 14.574 1.00 88.56 106 MET A N 1
ATOM 826 C CA . MET A 1 106 ? 5.627 -10.078 15.531 1.00 88.56 106 MET A CA 1
ATOM 827 C C . MET A 1 106 ? 7.014 -9.936 14.872 1.00 88.56 106 MET A C 1
ATOM 829 O O . MET A 1 106 ? 7.982 -10.586 15.266 1.00 88.56 106 MET A O 1
ATOM 833 N N . GLY A 1 107 ? 7.117 -9.102 13.834 1.00 84.69 107 GLY A N 1
ATOM 834 C CA . GLY A 1 107 ? 8.328 -8.939 13.029 1.00 84.69 107 GLY A CA 1
ATOM 835 C C . GLY A 1 107 ? 8.458 -10.045 11.985 1.00 84.69 107 GLY A C 1
ATOM 836 O O . GLY A 1 107 ? 7.930 -9.907 10.886 1.00 84.69 107 GLY A O 1
ATOM 837 N N . ALA A 1 108 ? 9.147 -11.136 12.331 1.00 81.19 108 ALA A N 1
ATOM 838 C CA . ALA A 1 108 ? 9.379 -12.259 11.415 1.00 81.19 108 ALA A CA 1
ATOM 839 C C . ALA A 1 108 ? 8.192 -13.236 11.326 1.00 81.19 108 ALA A C 1
ATOM 841 O O . ALA A 1 108 ? 8.063 -13.963 10.344 1.00 81.19 108 ALA A O 1
ATOM 842 N N . SER A 1 109 ? 7.333 -13.270 12.347 1.00 82.81 109 SER A N 1
ATOM 843 C CA . SER A 1 109 ? 6.189 -14.180 12.433 1.00 82.81 109 SER A CA 1
ATOM 844 C C . SER A 1 109 ? 4.875 -13.433 12.657 1.00 82.81 109 SER A C 1
ATOM 846 O O . SER A 1 109 ? 4.851 -12.274 13.080 1.00 82.81 109 SER A O 1
ATOM 848 N N . PHE A 1 110 ? 3.766 -14.119 12.373 1.00 83.12 110 PHE A N 1
ATOM 849 C CA . PHE A 1 110 ? 2.409 -13.611 12.563 1.00 83.12 110 PHE A CA 1
ATOM 850 C C . PHE A 1 110 ? 1.651 -14.541 13.476 1.00 83.12 110 PHE A C 1
ATOM 852 O O . PHE A 1 110 ? 1.746 -15.764 13.364 1.00 83.12 110 PHE A O 1
ATOM 859 N N . LYS A 1 111 ? 0.858 -13.942 14.354 1.00 88.75 111 LYS A N 1
ATOM 860 C CA . LYS A 1 111 ? -0.108 -14.672 15.158 1.00 88.75 111 LYS A CA 1
ATOM 861 C C . LYS A 1 111 ? -1.503 -14.273 14.715 1.00 88.75 111 LYS A C 1
ATOM 863 O O . LYS A 1 111 ? -1.808 -13.084 14.677 1.00 88.75 111 LYS A O 1
ATOM 868 N N . LEU A 1 112 ? -2.334 -15.255 14.386 1.00 91.06 112 LEU A N 1
ATOM 869 C CA . LEU A 1 112 ? -3.749 -15.016 14.132 1.00 91.06 112 LEU A CA 1
ATOM 870 C C . LEU A 1 112 ? -4.417 -14.561 15.437 1.00 91.06 112 LEU A C 1
ATOM 872 O O . LEU A 1 112 ? -4.163 -15.136 16.500 1.00 91.06 112 LEU A O 1
ATOM 876 N N . VAL A 1 113 ? -5.232 -13.513 15.363 1.00 91.88 113 VAL A N 1
ATOM 877 C CA . VAL A 1 113 ? -5.957 -12.968 16.515 1.00 91.88 113 VAL A CA 1
ATOM 878 C C . VAL A 1 113 ? -7.411 -12.737 16.127 1.00 91.88 113 VAL A C 1
ATOM 880 O O . VAL A 1 113 ? -7.681 -12.252 15.040 1.00 91.88 113 VAL A O 1
ATOM 883 N N . ASP A 1 114 ? -8.354 -13.026 17.020 1.00 92.38 114 ASP A N 1
ATOM 884 C CA . ASP A 1 114 ? -9.784 -12.864 16.712 1.00 92.38 114 ASP A CA 1
ATOM 885 C C . ASP A 1 114 ? -10.272 -11.417 16.866 1.00 92.38 114 ASP A C 1
ATOM 887 O O . ASP A 1 114 ? -11.222 -10.992 16.205 1.00 92.38 114 ASP A O 1
ATOM 891 N N . LYS A 1 115 ? -9.635 -10.655 17.766 1.00 93.19 115 LYS A N 1
ATOM 892 C CA . LYS A 1 115 ? -9.998 -9.273 18.100 1.00 93.19 115 LYS A CA 1
ATOM 893 C C . LYS A 1 115 ? -8.782 -8.372 18.319 1.00 93.19 115 LYS A C 1
ATOM 895 O O . LYS A 1 115 ? -7.829 -8.768 18.985 1.00 93.19 115 LYS A O 1
ATOM 900 N N . ALA A 1 116 ? -8.853 -7.133 17.843 1.00 93.38 116 ALA A N 1
ATOM 901 C CA . ALA A 1 116 ? -7.809 -6.127 18.014 1.00 93.38 116 ALA A CA 1
ATOM 902 C C . ALA A 1 116 ? -8.382 -4.830 18.617 1.00 93.38 116 ALA A C 1
ATOM 904 O O . ALA A 1 116 ? -9.214 -4.188 17.971 1.00 93.38 116 ALA A O 1
ATOM 905 N N . PRO A 1 117 ? -7.969 -4.433 19.836 1.00 93.56 117 PRO A N 1
ATOM 906 C CA . PRO A 1 117 ? -8.441 -3.202 20.465 1.00 93.56 117 PRO A CA 1
ATOM 907 C C . PRO A 1 117 ? -7.742 -1.957 19.901 1.00 93.56 117 PRO A C 1
ATOM 909 O O . PRO A 1 117 ? -6.663 -2.045 19.299 1.00 93.56 117 PRO A O 1
ATOM 912 N N . ALA A 1 118 ? -8.329 -0.789 20.169 1.00 92.88 118 ALA A N 1
ATOM 913 C CA . ALA A 1 118 ? -7.741 0.520 19.900 1.00 92.88 118 ALA A CA 1
ATOM 914 C C . ALA A 1 118 ? -6.290 0.631 20.406 1.00 92.88 118 ALA A C 1
ATOM 916 O O . ALA A 1 118 ? -5.936 0.134 21.474 1.00 92.88 118 ALA A O 1
ATOM 917 N N . GLY A 1 119 ? -5.440 1.276 19.607 1.00 90.50 119 GLY A N 1
ATOM 918 C CA . GLY A 1 119 ? -4.003 1.418 19.841 1.00 90.50 119 GLY A CA 1
ATOM 919 C C . GLY A 1 119 ? -3.142 0.330 19.193 1.00 90.50 119 GLY A C 1
ATOM 920 O O . GLY A 1 119 ? -1.947 0.556 18.996 1.00 90.50 119 GLY A O 1
ATOM 921 N N . SER A 1 120 ? -3.728 -0.806 18.807 1.00 92.69 120 SER A N 1
ATOM 922 C CA . SER A 1 120 ? -2.985 -1.936 18.235 1.00 92.69 120 SER A CA 1
ATOM 923 C C . SER A 1 120 ? -2.561 -1.685 16.784 1.00 92.69 120 SER A C 1
ATOM 925 O O . SER A 1 120 ? -3.313 -1.109 15.992 1.00 92.69 120 SER A O 1
ATOM 927 N N . ILE A 1 121 ? -1.367 -2.169 16.427 1.00 94.19 121 ILE A N 1
ATOM 928 C CA . ILE A 1 121 ? -0.905 -2.289 15.038 1.00 94.19 121 ILE A CA 1
ATOM 929 C C . ILE A 1 121 ? -1.124 -3.735 14.605 1.00 94.19 121 ILE A C 1
ATOM 931 O O . ILE A 1 121 ? -0.633 -4.663 15.248 1.00 94.19 121 ILE A O 1
ATOM 935 N N . ILE A 1 122 ? -1.873 -3.918 13.527 1.00 94.62 122 ILE A N 1
ATOM 936 C CA . ILE A 1 122 ? -2.333 -5.221 13.056 1.00 94.62 122 ILE A CA 1
ATOM 937 C C . ILE A 1 122 ? -2.173 -5.345 11.545 1.00 94.62 122 ILE A C 1
ATOM 939 O O . ILE A 1 122 ? -2.165 -4.355 10.816 1.00 94.62 122 ILE A O 1
ATOM 943 N N . GLY A 1 123 ? -2.056 -6.580 11.079 1.00 93.62 123 GLY A N 1
ATOM 944 C CA . GLY A 1 123 ? -2.235 -6.950 9.686 1.00 93.62 123 GLY A CA 1
ATOM 945 C C . GLY A 1 123 ? -3.681 -7.359 9.437 1.00 93.62 123 GLY A C 1
ATOM 946 O O . GLY A 1 123 ? -4.230 -8.153 10.197 1.00 93.62 123 GLY A O 1
ATOM 947 N N . ILE A 1 124 ? -4.291 -6.848 8.376 1.00 92.44 124 ILE A N 1
ATOM 948 C CA . ILE A 1 124 ? -5.624 -7.253 7.929 1.00 92.44 124 ILE A CA 1
ATOM 949 C C . ILE A 1 124 ? -5.474 -7.998 6.600 1.00 92.44 124 ILE A C 1
ATOM 951 O O . ILE A 1 124 ? -4.884 -7.479 5.650 1.00 92.44 124 ILE A O 1
ATOM 955 N N . GLY A 1 125 ? -5.978 -9.229 6.549 1.00 89.38 125 GLY A N 1
ATOM 956 C CA . GLY A 1 125 ? -6.051 -10.033 5.329 1.00 89.38 125 GLY A CA 1
ATOM 957 C C . GLY A 1 125 ? -7.344 -9.782 4.549 1.00 89.38 125 GLY A C 1
ATOM 958 O O . GLY A 1 125 ? -8.362 -9.427 5.139 1.00 89.38 125 GLY A O 1
ATOM 959 N N . GLY A 1 126 ? -7.304 -9.989 3.229 1.00 84.44 126 GLY A N 1
ATOM 960 C CA . GLY A 1 126 ? -8.493 -9.917 2.364 1.00 84.44 126 GLY A CA 1
ATOM 961 C C . GLY A 1 126 ? -8.854 -8.515 1.858 1.00 84.44 126 GLY A C 1
ATOM 962 O O . GLY A 1 126 ? -9.915 -8.332 1.274 1.00 84.44 126 GLY A O 1
ATOM 963 N N . LEU A 1 127 ? -7.986 -7.516 2.061 1.00 87.56 127 LEU A N 1
ATOM 964 C CA . LEU A 1 127 ? -8.210 -6.134 1.605 1.00 87.56 127 LEU A CA 1
ATOM 965 C C . LEU A 1 127 ? -7.452 -5.765 0.320 1.00 87.56 127 LEU A C 1
ATOM 967 O O . LEU A 1 127 ? -7.396 -4.588 -0.041 1.00 87.56 127 LEU A O 1
ATOM 971 N N . GLU A 1 128 ? -6.863 -6.746 -0.362 1.00 84.94 128 GLU A N 1
ATOM 972 C CA . GLU A 1 128 ? -5.994 -6.522 -1.518 1.00 84.94 128 GLU A CA 1
ATOM 973 C C . GLU A 1 128 ? -6.721 -5.812 -2.666 1.00 84.94 128 GLU A C 1
ATOM 975 O O . GLU A 1 128 ? -6.213 -4.818 -3.178 1.00 84.94 128 GLU A O 1
ATOM 980 N N . ASP A 1 129 ? -7.921 -6.255 -3.039 1.00 84.56 129 ASP A N 1
ATOM 981 C CA . ASP A 1 129 ? -8.634 -5.732 -4.215 1.00 84.56 129 ASP A CA 1
ATOM 982 C C . ASP A 1 129 ? -9.302 -4.373 -3.980 1.00 84.56 129 ASP A C 1
ATOM 984 O O . ASP A 1 129 ? -9.533 -3.601 -4.914 1.00 84.56 129 ASP A O 1
ATOM 988 N N . ILE A 1 130 ? -9.625 -4.065 -2.724 1.00 86.69 130 ILE A N 1
ATOM 989 C CA . ILE A 1 130 ? -10.377 -2.861 -2.363 1.00 86.69 130 ILE A CA 1
ATOM 990 C C . ILE A 1 130 ? -9.454 -1.658 -2.181 1.00 86.69 130 ILE A C 1
ATOM 992 O O . ILE A 1 130 ? -9.799 -0.550 -2.599 1.00 86.69 130 ILE A O 1
ATOM 996 N N . LEU A 1 131 ? -8.303 -1.864 -1.541 1.00 86.62 131 LEU A N 1
ATOM 997 C CA . LEU A 1 131 ? -7.377 -0.793 -1.198 1.00 86.62 131 LEU A CA 1
ATOM 998 C C . LEU A 1 131 ? -6.350 -0.554 -2.308 1.00 86.62 131 LEU A C 1
ATOM 1000 O O . LEU A 1 131 ? -5.834 -1.477 -2.935 1.00 86.62 131 LEU A O 1
ATOM 1004 N N . LEU A 1 132 ? -6.031 0.725 -2.517 1.00 83.75 132 LEU A N 1
ATOM 1005 C CA . LEU A 1 132 ? -4.964 1.155 -3.418 1.00 83.75 132 LEU A CA 1
ATOM 1006 C C . LEU A 1 132 ? -3.616 1.138 -2.681 1.00 83.75 132 LEU A C 1
ATOM 1008 O O . LEU A 1 132 ? -2.904 0.149 -2.738 1.00 83.75 132 LEU A O 1
ATOM 1012 N N . LYS A 1 133 ? -3.267 2.207 -1.958 1.00 85.44 133 LYS A N 1
ATOM 1013 C CA . LYS A 1 133 ? -2.003 2.309 -1.195 1.00 85.44 133 LYS A CA 1
ATOM 1014 C C . LYS A 1 133 ? -2.257 2.389 0.303 1.00 85.44 133 LYS A C 1
ATOM 1016 O O . LYS A 1 133 ? -1.768 1.589 1.092 1.00 85.44 133 LYS A O 1
ATOM 1021 N N . SER A 1 134 ? -3.081 3.360 0.663 1.00 87.81 134 SER A N 1
ATOM 1022 C CA . SER A 1 134 ? -3.581 3.603 2.005 1.00 87.81 134 SER A CA 1
ATOM 1023 C C . SER A 1 134 ? -5.091 3.771 1.945 1.00 87.81 134 SER A C 1
ATOM 1025 O O . SER A 1 134 ? -5.678 3.989 0.878 1.00 87.81 134 SER A O 1
ATOM 1027 N N . GLY A 1 135 ? -5.734 3.667 3.096 1.00 88.75 135 GLY A N 1
ATOM 1028 C CA . GLY A 1 135 ? -7.170 3.855 3.193 1.00 88.75 135 GLY A CA 1
ATOM 1029 C C . GLY A 1 135 ? -7.629 3.899 4.633 1.00 88.75 135 GLY A C 1
ATOM 1030 O O . GLY A 1 135 ? -6.925 3.472 5.551 1.00 88.75 135 GLY A O 1
ATOM 1031 N N . THR A 1 136 ? -8.830 4.423 4.817 1.00 91.06 136 THR A N 1
ATOM 1032 C CA . THR A 1 136 ? -9.470 4.493 6.127 1.00 91.06 136 THR A CA 1
ATOM 1033 C C . THR A 1 136 ? -10.570 3.453 6.189 1.00 91.06 136 THR A C 1
ATOM 1035 O O . THR A 1 136 ? -11.336 3.298 5.246 1.00 91.06 136 THR A O 1
ATOM 1038 N N . ILE A 1 137 ? -10.646 2.734 7.295 1.00 92.31 137 ILE A N 1
ATOM 1039 C CA . ILE A 1 137 ? -11.647 1.711 7.555 1.00 92.31 137 ILE A CA 1
ATOM 1040 C C . ILE A 1 137 ? -12.493 2.175 8.735 1.00 92.31 137 ILE A C 1
ATOM 1042 O O . ILE A 1 137 ? -11.963 2.646 9.744 1.00 92.31 137 ILE A O 1
ATOM 1046 N N . SER A 1 138 ? -13.807 2.016 8.627 1.00 91.62 138 SER A N 1
ATOM 1047 C CA . SER A 1 138 ? -14.732 2.353 9.700 1.00 91.62 138 SER A CA 1
ATOM 1048 C C . SER A 1 138 ? -15.938 1.423 9.757 1.00 91.62 138 SER A C 1
ATOM 1050 O O . SER A 1 138 ? -16.282 0.776 8.776 1.00 91.62 138 SER A O 1
ATOM 1052 N N . SER A 1 139 ? -16.609 1.376 10.909 1.00 90.19 139 SER A N 1
ATOM 1053 C CA . SER A 1 139 ? -17.920 0.727 11.033 1.00 90.19 139 SER A CA 1
ATOM 1054 C C . SER A 1 139 ? -19.064 1.565 10.453 1.00 90.19 139 SER A C 1
ATOM 1056 O O . SER A 1 139 ? -20.144 1.026 10.242 1.00 90.19 139 SER A O 1
ATOM 1058 N N . SER A 1 140 ? -18.859 2.863 10.204 1.00 87.62 140 SER A N 1
ATOM 1059 C CA . SER A 1 140 ? -19.880 3.750 9.638 1.00 87.62 140 SER A CA 1
ATOM 1060 C C . SER A 1 140 ? -19.427 4.305 8.283 1.00 87.62 140 SER A C 1
ATOM 1062 O O . SER A 1 140 ? -18.254 4.657 8.129 1.00 87.62 140 SER A O 1
ATOM 1064 N N . PRO A 1 141 ? -20.335 4.432 7.298 1.00 85.00 141 PRO A N 1
ATOM 1065 C CA . PRO A 1 141 ? -20.007 4.963 5.976 1.00 85.00 141 PRO A CA 1
ATOM 1066 C C . PRO A 1 141 ? -19.720 6.473 5.977 1.00 85.00 141 PRO A C 1
ATOM 1068 O O . PRO A 1 141 ? -19.184 6.991 5.002 1.00 85.00 141 PRO A O 1
ATOM 1071 N N . ASN A 1 142 ? -20.070 7.187 7.052 1.00 82.62 142 ASN A N 1
ATOM 1072 C CA . ASN A 1 142 ? -19.880 8.635 7.183 1.00 82.62 142 ASN A CA 1
ATOM 1073 C C . ASN A 1 142 ? -18.573 8.985 7.922 1.00 82.62 142 ASN A C 1
ATOM 1075 O O . ASN A 1 142 ? -18.521 9.954 8.680 1.00 82.62 142 ASN A O 1
ATOM 1079 N N . CYS A 1 143 ? -17.525 8.180 7.748 1.00 82.69 143 CYS A N 1
ATOM 1080 C CA . CYS A 1 143 ? -16.228 8.405 8.379 1.00 82.69 143 CYS A CA 1
ATOM 1081 C C . CYS A 1 143 ? -15.372 9.375 7.545 1.00 82.69 143 CYS A C 1
ATOM 1083 O O . CYS A 1 143 ? -15.257 9.184 6.333 1.00 82.69 143 CYS A O 1
ATOM 1085 N N . PRO A 1 144 ? -14.734 10.398 8.148 1.00 83.38 144 PRO A N 1
ATOM 1086 C CA . PRO A 1 144 ? -13.802 11.241 7.413 1.00 83.38 144 PRO A CA 1
ATOM 1087 C C . PRO A 1 144 ? -12.575 10.421 6.999 1.00 83.38 144 PRO A C 1
ATOM 1089 O O . PRO A 1 144 ? -12.029 9.650 7.787 1.00 83.38 144 PRO A O 1
ATOM 1092 N N . ASN A 1 145 ? -12.104 10.612 5.768 1.00 85.25 145 ASN A N 1
ATOM 1093 C CA . ASN A 1 145 ? -10.907 9.922 5.308 1.00 85.25 145 ASN A CA 1
ATOM 1094 C C . ASN A 1 145 ? -9.657 10.490 6.009 1.00 85.25 145 ASN A C 1
ATOM 1096 O O . ASN A 1 145 ? -9.366 11.682 5.906 1.00 85.25 145 ASN A O 1
ATOM 1100 N N . PHE A 1 146 ? -8.902 9.640 6.710 1.00 81.62 146 PHE A N 1
ATOM 1101 C CA . PHE A 1 146 ? -7.626 10.007 7.334 1.00 81.62 146 PHE A CA 1
ATOM 1102 C C . PHE A 1 146 ? -6.490 10.141 6.328 1.00 81.62 146 PHE A C 1
ATOM 1104 O O . PHE A 1 146 ? -5.485 10.796 6.621 1.00 81.62 146 PHE A O 1
ATOM 1111 N N . THR A 1 147 ? -6.639 9.539 5.147 1.00 72.56 147 THR A N 1
ATOM 1112 C CA . THR A 1 147 ? -5.699 9.709 4.048 1.00 72.56 147 THR A CA 1
ATOM 1113 C C . THR A 1 147 ? -5.785 11.152 3.567 1.00 72.56 147 THR A C 1
ATOM 1115 O O . THR A 1 147 ? -6.565 11.495 2.682 1.00 72.56 147 THR A O 1
ATOM 1118 N N . LYS A 1 148 ? -4.956 12.028 4.145 1.00 64.44 148 LYS A N 1
ATOM 1119 C CA . LYS A 1 148 ? -4.604 13.283 3.482 1.00 64.44 148 LYS A CA 1
ATOM 1120 C C . LYS A 1 148 ? -3.997 12.898 2.140 1.00 64.44 148 LYS A C 1
ATOM 1122 O O . LYS A 1 148 ? -3.226 11.941 2.093 1.00 64.44 148 LYS A O 1
ATOM 1127 N N . GLN A 1 149 ? -4.338 13.624 1.078 1.00 56.28 149 GLN A N 1
ATOM 1128 C CA . GLN A 1 149 ? -3.677 13.508 -0.218 1.00 56.28 149 GLN A CA 1
ATOM 1129 C C . GLN A 1 149 ? -2.184 13.775 0.004 1.00 56.28 149 GLN A C 1
ATOM 1131 O O . GLN A 1 149 ? -1.739 14.920 0.013 1.00 56.28 149 GLN A O 1
ATOM 1136 N N . GLN A 1 150 ? -1.425 12.724 0.323 1.00 55.56 150 GLN A N 1
ATOM 1137 C CA . GLN A 1 150 ? 0.008 12.823 0.499 1.00 55.56 150 GLN A CA 1
ATOM 1138 C C . GLN A 1 150 ? 0.527 13.298 -0.847 1.00 55.56 150 GLN A C 1
ATOM 1140 O O . GLN A 1 150 ? 0.203 12.712 -1.883 1.00 55.56 150 GLN A O 1
ATOM 1145 N N . ALA A 1 151 ? 1.302 14.380 -0.834 1.00 53.00 151 ALA A N 1
ATOM 1146 C CA . ALA A 1 151 ? 2.184 14.707 -1.935 1.00 53.00 151 ALA A CA 1
ATOM 1147 C C . ALA A 1 151 ? 3.214 13.574 -2.009 1.00 53.00 151 ALA A C 1
ATOM 1149 O O . ALA A 1 151 ? 4.324 13.693 -1.500 1.00 53.00 151 ALA A O 1
ATOM 1150 N N . ILE A 1 152 ? 2.800 12.426 -2.552 1.00 58.12 152 ILE A N 1
ATOM 1151 C CA . ILE A 1 152 ? 3.701 11.365 -2.970 1.00 58.12 152 ILE A CA 1
ATOM 1152 C C . ILE A 1 152 ? 4.667 12.085 -3.897 1.00 58.12 152 ILE A C 1
ATOM 1154 O O . ILE A 1 152 ? 4.231 12.645 -4.909 1.00 58.12 152 ILE A O 1
ATOM 1158 N N . SER A 1 153 ? 5.937 12.181 -3.491 1.00 58.81 153 SER A N 1
ATOM 1159 C CA . SER A 1 153 ? 6.949 12.830 -4.314 1.00 58.81 153 SER A CA 1
ATOM 1160 C C . SER A 1 153 ? 6.844 12.225 -5.702 1.00 58.81 153 SER A C 1
ATOM 1162 O O . SER A 1 153 ? 6.870 11.000 -5.838 1.00 58.81 153 SER A O 1
ATOM 1164 N N . MET A 1 154 ? 6.650 13.066 -6.716 1.00 69.44 154 MET A N 1
ATOM 1165 C CA . MET A 1 154 ? 6.637 12.587 -8.091 1.00 69.44 154 MET A CA 1
ATOM 1166 C C . MET A 1 154 ? 7.940 11.829 -8.320 1.00 69.44 154 MET A C 1
ATOM 1168 O O . MET A 1 154 ? 9.010 12.379 -8.050 1.00 69.44 154 MET A O 1
ATOM 1172 N N . GLY A 1 155 ? 7.840 10.568 -8.743 1.00 79.06 155 GLY A N 1
ATOM 1173 C CA . GLY A 1 155 ? 9.021 9.756 -8.995 1.00 79.06 155 GLY A CA 1
ATOM 1174 C C . GLY A 1 155 ? 9.931 10.474 -9.992 1.00 79.06 155 GLY A C 1
ATOM 1175 O O . GLY A 1 155 ? 9.472 11.028 -10.996 1.00 79.06 155 GLY A O 1
ATOM 1176 N N . LEU A 1 156 ? 11.214 10.534 -9.655 1.00 87.62 156 LEU A N 1
ATOM 1177 C CA . LEU A 1 156 ? 12.221 11.251 -10.423 1.00 87.62 156 LEU A CA 1
ATOM 1178 C C . LEU A 1 156 ? 12.794 10.363 -11.524 1.00 87.62 156 LEU A C 1
ATOM 1180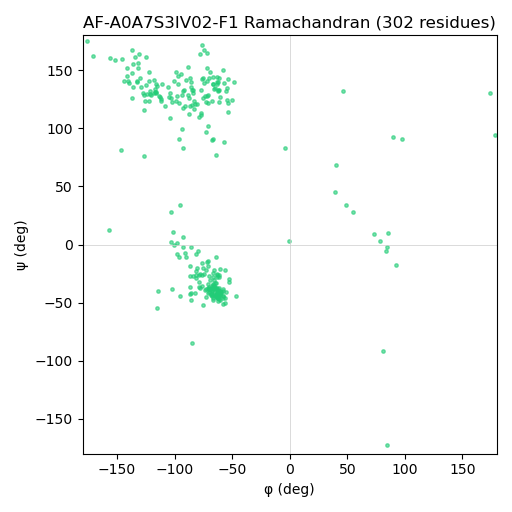 O O . LEU A 1 156 ? 12.953 10.811 -12.652 1.00 87.62 156 LEU A O 1
ATOM 1184 N N . VAL A 1 157 ? 13.067 9.101 -11.205 1.00 93.06 157 VAL A N 1
ATOM 1185 C CA . VAL A 1 157 ? 13.617 8.132 -12.152 1.00 93.06 157 VAL A CA 1
ATOM 1186 C C . VAL A 1 157 ? 12.462 7.372 -12.792 1.00 93.06 157 VAL A C 1
ATOM 1188 O O . VAL A 1 157 ? 11.541 6.934 -12.098 1.00 93.06 157 VAL A O 1
ATOM 1191 N N . LYS A 1 158 ? 12.484 7.249 -14.119 1.00 93.31 158 LYS A N 1
ATOM 1192 C CA . LYS A 1 158 ? 11.474 6.544 -14.913 1.00 93.31 158 LYS A CA 1
ATOM 1193 C C . LYS A 1 158 ? 12.126 5.481 -15.774 1.00 93.31 158 LYS A C 1
ATOM 1195 O O . LYS A 1 158 ? 13.151 5.741 -16.396 1.00 93.31 158 LYS A O 1
ATOM 1200 N N . VAL A 1 159 ? 11.494 4.317 -15.829 1.00 95.38 159 VAL A N 1
ATOM 1201 C CA . VAL A 1 159 ? 11.988 3.138 -16.541 1.00 95.38 159 VAL A CA 1
ATOM 1202 C C . VAL A 1 159 ? 10.832 2.443 -17.250 1.00 95.38 159 VAL A C 1
ATOM 1204 O O . VAL A 1 159 ? 9.752 2.333 -16.668 1.00 95.38 159 VAL A O 1
ATOM 1207 N N . SER A 1 160 ? 11.057 1.978 -18.480 1.00 95.44 160 SER A N 1
ATOM 1208 C CA . SER A 1 160 ? 10.133 1.081 -19.179 1.00 95.44 160 SER A CA 1
ATOM 1209 C C . SER A 1 160 ? 10.414 -0.367 -18.789 1.00 95.44 160 SER A C 1
ATOM 1211 O O . SER A 1 160 ? 11.576 -0.781 -18.724 1.00 95.44 160 SER A O 1
ATOM 1213 N N . ILE A 1 161 ? 9.357 -1.126 -18.512 1.00 94.94 161 ILE A N 1
ATOM 1214 C CA . ILE A 1 161 ? 9.427 -2.546 -18.168 1.00 94.94 161 ILE A CA 1
ATOM 1215 C C . ILE A 1 161 ? 8.573 -3.323 -19.161 1.00 94.94 161 ILE A C 1
ATOM 1217 O O . ILE A 1 161 ? 7.376 -3.085 -19.277 1.00 94.94 161 ILE A O 1
ATOM 1221 N N . GLU A 1 162 ? 9.176 -4.285 -19.844 1.00 92.75 162 GLU A N 1
ATOM 1222 C CA . GLU A 1 162 ? 8.507 -5.096 -20.862 1.00 92.75 162 GLU A CA 1
ATOM 1223 C C . GLU A 1 162 ? 8.820 -6.574 -20.619 1.00 92.75 162 GLU A C 1
ATOM 1225 O O . GLU A 1 162 ? 9.953 -6.901 -20.262 1.00 92.75 162 GLU A O 1
ATOM 1230 N N . PRO A 1 163 ? 7.860 -7.499 -20.767 1.00 93.94 163 PRO A N 1
ATOM 1231 C CA . PRO A 1 163 ? 8.151 -8.918 -20.653 1.00 93.94 163 PRO A CA 1
ATOM 1232 C C . PRO A 1 163 ? 8.941 -9.394 -21.878 1.00 93.94 163 PRO A C 1
ATOM 1234 O O . PRO A 1 163 ? 8.793 -8.865 -22.977 1.00 93.94 163 PRO A O 1
ATOM 1237 N N . GLU A 1 164 ? 9.756 -10.435 -21.708 1.00 92.19 164 GLU A N 1
ATOM 1238 C CA . GLU A 1 164 ? 10.436 -11.080 -22.843 1.00 92.19 164 GLU A CA 1
ATOM 1239 C C . GLU A 1 164 ? 9.435 -11.761 -23.791 1.00 92.19 164 GLU A C 1
ATOM 1241 O O . GLU A 1 164 ? 9.666 -11.852 -24.996 1.00 92.19 164 GLU A O 1
ATOM 1246 N N . ASN A 1 165 ? 8.313 -12.235 -23.242 1.00 92.31 165 ASN A N 1
ATOM 1247 C CA . ASN A 1 165 ? 7.257 -12.914 -23.973 1.00 92.31 165 ASN A CA 1
ATOM 1248 C C . ASN A 1 165 ? 5.949 -12.115 -23.909 1.00 92.31 165 ASN A C 1
ATOM 1250 O O . ASN A 1 165 ? 5.486 -11.738 -22.834 1.00 92.31 165 ASN A O 1
ATOM 1254 N N . GLY A 1 166 ? 5.307 -11.903 -25.060 1.00 88.94 166 GLY A N 1
ATOM 1255 C CA . GLY A 1 166 ? 4.072 -11.117 -25.149 1.00 88.94 166 GLY A CA 1
ATOM 1256 C C . GLY A 1 166 ? 2.872 -11.742 -24.427 1.00 88.94 166 GLY A C 1
ATOM 1257 O O . GLY A 1 166 ? 1.951 -11.020 -24.053 1.00 88.94 166 GLY A O 1
ATOM 1258 N N . ALA A 1 167 ? 2.886 -13.059 -24.195 1.00 91.19 167 ALA A N 1
ATOM 1259 C CA . ALA A 1 167 ? 1.832 -13.747 -23.446 1.00 91.19 167 ALA A CA 1
ATOM 1260 C C . ALA A 1 167 ? 1.781 -13.340 -21.960 1.00 91.19 167 ALA A C 1
ATOM 1262 O O . ALA A 1 167 ? 0.716 -13.397 -21.352 1.00 91.19 167 ALA A O 1
ATOM 1263 N N . ASP A 1 168 ? 2.898 -12.867 -21.399 1.00 90.94 168 ASP A N 1
ATOM 1264 C CA . ASP A 1 168 ? 3.047 -12.615 -19.959 1.00 90.94 168 ASP A CA 1
ATOM 1265 C C . ASP A 1 168 ? 2.705 -11.159 -19.569 1.00 90.94 168 ASP A C 1
ATOM 1267 O O . ASP A 1 168 ? 2.883 -10.744 -18.421 1.00 90.94 168 ASP A O 1
ATOM 1271 N N . MET A 1 169 ? 2.203 -10.359 -20.518 1.00 90.25 169 MET A N 1
ATOM 1272 C CA . MET A 1 169 ? 1.879 -8.938 -20.321 1.00 90.25 169 MET A CA 1
ATOM 1273 C C . MET A 1 169 ? 0.862 -8.704 -19.197 1.00 90.25 169 MET A C 1
ATOM 1275 O O . MET A 1 169 ? 1.044 -7.807 -18.369 1.00 90.25 169 MET A O 1
ATOM 1279 N N . ASP A 1 170 ? -0.199 -9.510 -19.145 1.00 90.19 170 ASP A N 1
ATOM 1280 C CA . ASP A 1 170 ? -1.260 -9.353 -18.145 1.00 90.19 170 ASP A CA 1
ATOM 1281 C C . ASP A 1 170 ? -0.779 -9.722 -16.735 1.00 90.19 170 ASP A C 1
ATOM 1283 O O . ASP A 1 170 ? -1.101 -9.034 -15.762 1.00 90.19 170 ASP A O 1
ATOM 1287 N N . GLU A 1 171 ? 0.052 -10.757 -16.617 1.00 89.25 171 GLU A N 1
ATOM 1288 C CA . GLU A 1 171 ? 0.643 -11.167 -15.342 1.00 89.25 171 GLU A CA 1
ATOM 1289 C C . GLU A 1 171 ? 1.645 -10.125 -14.827 1.00 89.25 171 GLU A C 1
ATOM 1291 O O . GLU A 1 171 ? 1.597 -9.748 -13.651 1.00 89.25 171 GLU A O 1
ATOM 1296 N N . LEU A 1 172 ? 2.485 -9.570 -15.710 1.00 91.81 172 LEU A N 1
ATOM 1297 C CA . LEU A 1 172 ? 3.399 -8.478 -15.367 1.00 91.81 172 LEU A CA 1
ATOM 1298 C C . LEU A 1 172 ? 2.638 -7.240 -14.877 1.00 91.81 172 LEU A C 1
ATOM 1300 O O . LEU A 1 172 ? 3.032 -6.607 -13.895 1.00 91.81 172 LEU A O 1
ATOM 1304 N N . LYS A 1 173 ? 1.518 -6.902 -15.522 1.00 92.06 173 LYS A N 1
ATOM 1305 C CA . LYS A 1 173 ? 0.654 -5.797 -15.095 1.00 92.06 173 LYS A CA 1
ATOM 1306 C C . LYS A 1 173 ? 0.103 -6.025 -13.687 1.00 92.06 173 LYS A C 1
ATOM 1308 O O . LYS A 1 173 ? 0.093 -5.089 -12.886 1.00 92.06 173 LYS A O 1
ATOM 1313 N N . ILE A 1 174 ? -0.335 -7.244 -13.367 1.00 90.19 174 ILE A N 1
ATOM 1314 C CA . ILE A 1 174 ? -0.804 -7.596 -12.018 1.00 90.19 174 ILE A CA 1
ATOM 1315 C C . ILE A 1 174 ? 0.339 -7.449 -11.003 1.00 90.19 174 ILE A C 1
ATOM 1317 O O . ILE A 1 174 ? 0.136 -6.852 -9.943 1.00 90.19 174 ILE A O 1
ATOM 1321 N N . ALA A 1 175 ? 1.548 -7.913 -11.329 1.00 90.62 175 ALA A N 1
ATOM 1322 C CA . ALA A 1 175 ? 2.721 -7.773 -10.466 1.00 90.62 175 ALA A CA 1
ATOM 1323 C C . ALA A 1 175 ? 3.093 -6.298 -10.213 1.00 90.62 175 ALA A C 1
ATOM 1325 O O . ALA A 1 175 ? 3.262 -5.889 -9.063 1.00 90.62 175 ALA A O 1
ATOM 1326 N N . LEU A 1 176 ? 3.115 -5.465 -11.260 1.00 92.75 176 LEU A N 1
ATOM 1327 C CA . LEU A 1 176 ? 3.355 -4.019 -11.153 1.00 92.75 176 LEU A CA 1
ATOM 1328 C C . LEU A 1 176 ? 2.287 -3.318 -10.309 1.00 92.75 176 LEU A C 1
ATOM 1330 O O . LEU A 1 176 ? 2.596 -2.431 -9.508 1.00 92.75 176 LEU A O 1
ATOM 1334 N N . MET A 1 177 ? 1.023 -3.729 -10.450 1.00 91.25 177 MET A N 1
ATOM 1335 C CA . MET A 1 177 ? -0.051 -3.241 -9.591 1.00 91.25 177 MET A CA 1
ATOM 1336 C C . MET A 1 177 ? 0.208 -3.603 -8.129 1.00 91.25 177 MET A C 1
ATOM 1338 O O . MET A 1 177 ? 0.085 -2.722 -7.282 1.00 91.25 177 MET A O 1
ATOM 1342 N N . LYS A 1 178 ? 0.613 -4.841 -7.822 1.00 90.38 178 LYS A N 1
ATOM 1343 C CA . LYS A 1 178 ? 0.953 -5.258 -6.451 1.00 90.38 178 LYS A CA 1
ATOM 1344 C C . LYS A 1 178 ? 2.137 -4.471 -5.881 1.00 90.38 178 LYS A C 1
ATOM 1346 O O . LYS A 1 178 ? 2.034 -3.989 -4.752 1.00 90.38 178 LYS A O 1
ATOM 1351 N N . LEU A 1 179 ? 3.196 -4.248 -6.665 1.00 91.81 179 LEU A N 1
ATOM 1352 C CA . LEU A 1 179 ? 4.336 -3.414 -6.265 1.00 91.81 179 LEU A CA 1
ATOM 1353 C C . LEU A 1 179 ? 3.885 -1.989 -5.902 1.00 91.81 179 LEU A C 1
ATOM 1355 O O . LEU A 1 179 ? 4.252 -1.467 -4.851 1.00 91.81 179 LEU A O 1
ATOM 1359 N N . ASN A 1 180 ? 3.039 -1.376 -6.734 1.00 91.31 180 ASN A N 1
ATOM 1360 C CA . ASN A 1 180 ? 2.501 -0.035 -6.488 1.00 91.31 180 ASN A CA 1
ATOM 1361 C C . ASN A 1 180 ? 1.623 0.037 -5.223 1.00 91.31 180 ASN A C 1
ATOM 1363 O O . ASN A 1 180 ? 1.500 1.105 -4.629 1.00 91.31 180 ASN A O 1
ATOM 1367 N N . LYS A 1 181 ? 0.998 -1.067 -4.793 1.00 89.06 181 LYS A N 1
ATOM 1368 C CA . LYS A 1 181 ? 0.275 -1.122 -3.508 1.00 89.06 181 LYS A CA 1
ATOM 1369 C C . LYS A 1 181 ? 1.230 -1.268 -2.321 1.00 89.06 181 LYS A C 1
ATOM 1371 O O . LYS A 1 181 ? 0.970 -0.707 -1.255 1.00 89.06 181 LYS A O 1
ATOM 1376 N N . ALA A 1 182 ? 2.304 -2.036 -2.496 1.00 89.75 182 ALA A N 1
ATOM 1377 C CA . ALA A 1 182 ? 3.285 -2.314 -1.454 1.00 89.75 182 ALA A CA 1
ATOM 1378 C C . ALA A 1 182 ? 4.149 -1.091 -1.107 1.00 89.75 182 ALA A C 1
ATOM 1380 O O . ALA A 1 182 ? 4.384 -0.814 0.073 1.00 89.75 182 ALA A O 1
ATOM 1381 N N . ASP A 1 183 ? 4.585 -0.339 -2.122 1.00 90.06 183 ASP A N 1
ATOM 1382 C CA . ASP A 1 183 ? 5.411 0.853 -1.941 1.00 90.06 183 ASP A CA 1
ATOM 1383 C C . ASP A 1 183 ? 4.627 2.148 -2.236 1.00 90.06 183 ASP A C 1
ATOM 1385 O O . ASP A 1 183 ? 4.191 2.377 -3.370 1.00 90.06 183 ASP A O 1
ATOM 1389 N N . PRO A 1 184 ? 4.466 3.056 -1.251 1.00 86.12 184 PRO A N 1
ATOM 1390 C CA . PRO A 1 184 ? 3.776 4.324 -1.472 1.00 86.12 184 PRO A CA 1
ATOM 1391 C C . PRO A 1 184 ? 4.479 5.243 -2.484 1.00 86.12 184 PRO A C 1
ATOM 1393 O O . PRO A 1 184 ? 3.808 6.044 -3.143 1.00 86.12 184 PRO A O 1
ATOM 1396 N N . SER A 1 185 ? 5.798 5.129 -2.617 1.00 87.69 185 SER A N 1
ATOM 1397 C CA . SER A 1 185 ? 6.671 6.008 -3.399 1.00 87.69 185 SER A CA 1
ATOM 1398 C C . SER A 1 185 ? 6.778 5.600 -4.869 1.00 87.69 185 SER A C 1
ATOM 1400 O O . SER A 1 185 ? 7.173 6.408 -5.709 1.00 87.69 185 SER A O 1
ATOM 1402 N N . VAL A 1 186 ? 6.423 4.358 -5.189 1.00 90.81 186 VAL A N 1
ATOM 1403 C CA . VAL A 1 186 ? 6.383 3.854 -6.562 1.00 90.81 186 VAL A CA 1
ATOM 1404 C C . VAL A 1 186 ? 5.142 4.382 -7.270 1.00 90.81 186 VAL A C 1
ATOM 1406 O O . VAL A 1 186 ? 4.072 4.496 -6.675 1.00 90.81 186 VAL A O 1
ATOM 1409 N N . GLN A 1 187 ? 5.255 4.711 -8.552 1.00 90.69 187 GLN A N 1
ATOM 1410 C CA . GLN A 1 187 ? 4.105 4.986 -9.408 1.00 90.69 187 GLN A CA 1
ATOM 1411 C C . GLN A 1 187 ? 4.194 4.134 -10.667 1.00 90.69 187 GLN A C 1
ATOM 1413 O O . GLN A 1 187 ? 5.222 4.113 -11.340 1.00 90.69 187 GLN A O 1
ATOM 1418 N N . PHE A 1 188 ? 3.095 3.460 -10.984 1.00 92.06 188 PHE A N 1
ATOM 1419 C CA . PHE A 1 188 ? 2.939 2.673 -12.198 1.00 92.06 188 PHE A CA 1
ATOM 1420 C C . PHE A 1 188 ? 1.834 3.284 -13.055 1.00 92.06 188 PHE A C 1
ATOM 1422 O O . PHE A 1 188 ? 0.739 3.565 -12.559 1.00 92.06 188 PHE A O 1
ATOM 1429 N N . TYR A 1 189 ? 2.123 3.492 -14.334 1.00 92.31 189 TYR A N 1
ATOM 1430 C CA . TYR A 1 189 ? 1.145 3.906 -15.331 1.00 92.31 189 TYR A CA 1
ATOM 1431 C C . TYR A 1 189 ? 1.554 3.395 -16.711 1.00 92.31 189 TYR A C 1
ATOM 1433 O O . TYR A 1 189 ? 2.717 3.086 -16.968 1.00 92.31 189 TYR A O 1
ATOM 1441 N N . VAL A 1 190 ? 0.572 3.313 -17.603 1.00 93.81 190 VAL A N 1
ATOM 1442 C CA . VAL A 1 190 ? 0.787 2.947 -19.002 1.00 93.81 190 VAL A CA 1
ATOM 1443 C C . VAL A 1 190 ? 0.947 4.231 -19.804 1.00 93.81 190 VAL A C 1
ATOM 1445 O O . VAL A 1 190 ? 0.135 5.150 -19.677 1.00 93.81 190 VAL A O 1
ATOM 1448 N N . ASN A 1 191 ? 2.013 4.318 -20.592 1.00 91.56 191 ASN A N 1
ATOM 1449 C CA . ASN A 1 191 ? 2.249 5.450 -21.480 1.00 91.56 191 ASN A CA 1
ATOM 1450 C C . ASN A 1 191 ? 1.269 5.418 -22.668 1.00 91.56 191 ASN A C 1
ATOM 1452 O O . ASN A 1 191 ? 0.696 4.380 -22.992 1.00 91.56 191 ASN A O 1
ATOM 1456 N N . ASN A 1 192 ? 1.142 6.523 -23.402 1.00 92.31 192 ASN A N 1
ATOM 1457 C CA . ASN A 1 192 ? 0.311 6.587 -24.615 1.00 92.31 192 ASN A CA 1
ATOM 1458 C C . ASN A 1 192 ? 0.765 5.596 -25.705 1.00 92.31 192 ASN A C 1
ATOM 1460 O O . ASN A 1 192 ? -0.017 5.241 -26.581 1.00 92.31 192 ASN A O 1
ATOM 1464 N N . ARG A 1 193 ? 2.027 5.150 -25.646 1.00 89.62 193 ARG A N 1
ATOM 1465 C CA . ARG A 1 193 ? 2.612 4.124 -26.526 1.00 89.62 193 ARG A CA 1
ATOM 1466 C C . ARG A 1 193 ? 2.259 2.688 -26.124 1.00 89.62 193 ARG A C 1
ATOM 1468 O O . ARG A 1 193 ? 2.625 1.765 -26.834 1.00 89.62 193 ARG A O 1
ATOM 1475 N N . GLY A 1 194 ? 1.576 2.493 -24.997 1.00 89.19 194 GLY A N 1
ATOM 1476 C CA . GLY A 1 194 ? 1.282 1.169 -24.443 1.00 89.19 194 GLY A CA 1
ATOM 1477 C C . GLY A 1 194 ? 2.403 0.576 -23.583 1.00 89.19 194 GLY A C 1
ATOM 1478 O O . GLY A 1 194 ? 2.216 -0.492 -23.013 1.00 89.19 194 GLY A O 1
ATOM 1479 N N . GLU A 1 195 ? 3.531 1.273 -23.443 1.00 92.12 195 GLU A N 1
ATOM 1480 C CA . GLU A 1 195 ? 4.663 0.867 -22.601 1.00 92.12 195 GLU A CA 1
ATOM 1481 C C . GLU A 1 195 ? 4.314 0.979 -21.107 1.00 92.12 195 GLU A C 1
ATOM 1483 O O . GLU A 1 195 ? 3.641 1.927 -20.675 1.00 92.12 195 GLU A O 1
ATOM 1488 N N . TYR A 1 196 ? 4.804 0.040 -20.298 1.00 95.19 196 TYR A N 1
ATOM 1489 C CA . TYR A 1 196 ? 4.646 0.069 -18.846 1.00 95.19 196 TYR A CA 1
ATOM 1490 C C . TYR A 1 196 ? 5.775 0.868 -18.209 1.00 95.19 196 TYR A C 1
ATOM 1492 O O . TYR A 1 196 ? 6.927 0.445 -18.204 1.00 95.19 196 TYR A O 1
ATOM 1500 N N . ILE A 1 197 ? 5.431 2.021 -17.634 1.00 94.25 197 ILE A N 1
ATOM 1501 C CA . ILE A 1 197 ? 6.406 2.909 -17.009 1.00 94.25 197 ILE A CA 1
ATOM 1502 C C . ILE A 1 197 ? 6.346 2.753 -15.494 1.00 94.25 197 ILE A C 1
ATOM 1504 O O . ILE A 1 197 ? 5.312 2.992 -14.860 1.00 94.25 197 ILE A O 1
ATOM 1508 N N . LEU A 1 198 ? 7.491 2.404 -14.915 1.00 94.88 198 LEU A N 1
ATOM 1509 C CA . LEU A 1 198 ? 7.730 2.432 -13.482 1.00 94.88 198 LEU A CA 1
ATOM 1510 C C . LEU A 1 198 ? 8.452 3.728 -13.120 1.00 94.88 198 LEU A C 1
ATOM 1512 O O . LEU A 1 198 ? 9.488 4.060 -13.693 1.00 94.88 198 LEU A O 1
ATOM 1516 N N . SER A 1 199 ? 7.910 4.461 -12.152 1.00 93.69 199 SER A N 1
ATOM 1517 C CA . SER A 1 199 ? 8.515 5.682 -11.635 1.00 93.69 199 SER A CA 1
ATOM 1518 C C . SER A 1 199 ? 8.857 5.535 -10.158 1.00 93.69 199 SER A C 1
ATOM 1520 O O . SER A 1 199 ? 8.020 5.119 -9.356 1.00 93.69 199 SER A O 1
ATOM 1522 N N . THR A 1 200 ? 10.091 5.887 -9.805 1.00 93.44 200 THR A N 1
ATOM 1523 C CA . THR A 1 200 ? 10.649 5.743 -8.457 1.00 93.44 200 THR A CA 1
ATOM 1524 C C . THR A 1 200 ? 11.385 7.015 -8.037 1.00 93.44 200 THR A C 1
ATOM 1526 O O . THR A 1 200 ? 11.739 7.867 -8.853 1.00 93.44 200 THR A O 1
ATOM 1529 N N . CYS A 1 201 ? 11.617 7.185 -6.737 1.00 91.12 201 CYS A N 1
ATOM 1530 C CA . CYS A 1 201 ? 12.278 8.386 -6.211 1.00 91.12 201 CYS A CA 1
ATOM 1531 C C . CYS A 1 201 ? 13.778 8.495 -6.544 1.00 91.12 201 CYS A C 1
ATOM 1533 O O . CYS A 1 201 ? 14.324 9.588 -6.439 1.00 91.12 201 CYS A O 1
ATOM 1535 N N . GLY A 1 202 ? 14.451 7.404 -6.923 1.00 90.81 202 GLY A N 1
ATOM 1536 C CA . GLY A 1 202 ? 15.897 7.392 -7.167 1.00 90.81 202 GLY A CA 1
ATOM 1537 C C . GLY A 1 202 ? 16.412 6.044 -7.675 1.00 90.81 202 GLY A C 1
ATOM 1538 O O . GLY A 1 202 ? 15.667 5.067 -7.726 1.00 90.81 202 GLY A O 1
ATOM 1539 N N . GLU A 1 203 ? 17.698 5.979 -8.018 1.00 90.50 203 GLU A N 1
ATOM 1540 C CA . GLU A 1 203 ? 18.320 4.794 -8.635 1.00 90.50 203 GLU A CA 1
ATOM 1541 C C . GLU A 1 203 ? 18.390 3.588 -7.693 1.00 90.50 203 GLU A C 1
ATOM 1543 O O . GLU A 1 203 ? 18.028 2.477 -8.070 1.00 90.50 203 GLU A O 1
ATOM 1548 N N . ILE A 1 204 ? 18.783 3.802 -6.433 1.00 94.06 204 ILE A N 1
ATOM 1549 C CA . ILE A 1 204 ? 18.826 2.725 -5.429 1.00 94.06 204 ILE A CA 1
ATOM 1550 C C . ILE A 1 204 ? 17.418 2.173 -5.185 1.00 94.06 204 ILE A C 1
ATOM 1552 O O . ILE A 1 204 ? 17.216 0.964 -5.072 1.00 94.06 204 ILE A O 1
ATOM 1556 N N . HIS A 1 205 ? 16.428 3.066 -5.139 1.00 94.25 205 HIS A N 1
ATOM 1557 C CA . HIS A 1 205 ? 15.033 2.682 -4.984 1.00 94.25 205 HIS A CA 1
ATOM 1558 C C . HIS A 1 205 ? 14.560 1.861 -6.195 1.00 94.25 205 HIS A C 1
ATOM 1560 O O . HIS A 1 205 ? 13.977 0.800 -6.006 1.00 94.25 205 HIS A O 1
ATOM 1566 N N . LEU A 1 206 ? 14.907 2.268 -7.421 1.00 94.19 206 LEU A N 1
ATOM 1567 C CA . LEU A 1 206 ? 14.641 1.484 -8.629 1.00 94.19 206 LEU A CA 1
ATOM 1568 C C . LEU A 1 206 ? 15.242 0.073 -8.549 1.00 94.19 206 LEU A C 1
ATOM 1570 O O . LEU A 1 206 ? 14.526 -0.899 -8.772 1.00 94.19 206 LEU A O 1
ATOM 1574 N N . GLN A 1 207 ? 16.525 -0.058 -8.199 1.00 94.19 207 GLN A N 1
ATOM 1575 C CA . GLN A 1 207 ? 17.182 -1.366 -8.092 1.00 94.19 207 GLN A CA 1
ATOM 1576 C C . GLN A 1 207 ? 16.474 -2.280 -7.087 1.00 94.19 207 GLN A C 1
ATOM 1578 O O . GLN A 1 207 ? 16.296 -3.472 -7.346 1.00 94.19 207 GLN A O 1
ATOM 1583 N N . ARG A 1 208 ? 16.029 -1.719 -5.955 1.00 94.56 208 ARG A N 1
ATOM 1584 C CA . ARG A 1 208 ? 15.261 -2.468 -4.960 1.00 94.56 208 ARG A CA 1
ATOM 1585 C C . ARG A 1 208 ? 13.895 -2.890 -5.501 1.00 94.56 208 ARG A C 1
ATOM 1587 O O . ARG A 1 208 ? 13.571 -4.064 -5.390 1.00 94.56 208 ARG A O 1
ATOM 1594 N N . CYS A 1 209 ? 13.151 -1.993 -6.147 1.00 94.00 209 CYS A N 1
ATOM 1595 C CA . CYS A 1 209 ? 11.854 -2.321 -6.746 1.00 94.00 209 CYS A CA 1
ATOM 1596 C C . CYS A 1 209 ? 11.953 -3.418 -7.809 1.00 94.00 209 CYS A C 1
ATOM 1598 O O . CYS A 1 209 ? 11.096 -4.294 -7.859 1.00 94.00 209 CYS A O 1
ATOM 1600 N N . LEU A 1 210 ? 12.989 -3.389 -8.653 1.00 93.88 210 LEU A N 1
ATOM 1601 C CA . LEU A 1 210 ? 13.216 -4.422 -9.669 1.00 93.88 210 LEU A CA 1
ATOM 1602 C C . LEU A 1 210 ? 13.543 -5.776 -9.032 1.00 93.88 210 LEU A C 1
ATOM 1604 O O . LEU A 1 210 ? 13.091 -6.814 -9.515 1.00 93.88 210 LEU A O 1
ATOM 1608 N N . LYS A 1 211 ? 14.298 -5.767 -7.929 1.00 92.56 211 LYS A N 1
ATOM 1609 C CA . LYS A 1 211 ? 14.571 -6.973 -7.150 1.00 92.56 211 LYS A CA 1
ATOM 1610 C C . LYS A 1 211 ? 13.303 -7.517 -6.490 1.00 92.56 211 LYS A C 1
ATOM 1612 O O . LYS A 1 211 ? 13.020 -8.696 -6.644 1.00 92.56 211 LYS A O 1
ATOM 1617 N N . ASP A 1 212 ? 12.520 -6.664 -5.836 1.00 91.31 212 ASP A N 1
ATOM 1618 C CA . ASP A 1 212 ? 11.261 -7.058 -5.192 1.00 91.31 212 ASP A CA 1
ATOM 1619 C C . ASP A 1 212 ? 10.242 -7.565 -6.231 1.00 91.31 212 ASP A C 1
ATOM 1621 O O . ASP A 1 212 ? 9.550 -8.550 -6.004 1.00 91.31 212 ASP A O 1
ATOM 1625 N N . MET A 1 213 ? 10.192 -6.971 -7.427 1.00 89.88 213 MET A N 1
ATOM 1626 C CA . MET A 1 213 ? 9.402 -7.498 -8.549 1.00 89.88 213 MET A CA 1
ATOM 1627 C C . MET A 1 213 ? 9.780 -8.934 -8.899 1.00 89.88 213 MET A C 1
ATOM 1629 O O . MET A 1 213 ? 8.896 -9.766 -9.070 1.00 89.88 213 MET A O 1
ATOM 1633 N N . LYS A 1 214 ? 11.079 -9.227 -8.990 1.00 88.88 214 LYS A N 1
ATOM 1634 C CA . LYS A 1 214 ? 11.583 -10.551 -9.361 1.00 88.88 214 LYS A CA 1
ATOM 1635 C C . LYS A 1 214 ? 11.428 -11.589 -8.247 1.00 88.88 214 LYS A C 1
ATOM 1637 O O . LYS A 1 214 ? 11.135 -12.742 -8.546 1.00 88.88 214 LYS A O 1
ATOM 1642 N N . ASP A 1 215 ? 11.661 -11.188 -7.001 1.00 86.12 215 ASP A N 1
ATOM 1643 C CA . ASP A 1 215 ? 11.699 -12.096 -5.853 1.00 86.12 215 ASP A CA 1
ATOM 1644 C C . ASP A 1 215 ? 10.295 -12.319 -5.247 1.00 86.12 215 ASP A C 1
ATOM 1646 O O . ASP A 1 215 ? 9.982 -13.433 -4.822 1.00 86.12 215 ASP A O 1
ATOM 1650 N N . ASP A 1 216 ? 9.447 -11.280 -5.220 1.00 83.44 216 ASP A N 1
ATOM 1651 C CA . ASP A 1 216 ? 8.206 -11.268 -4.435 1.00 83.44 216 ASP A CA 1
ATOM 1652 C C . ASP A 1 216 ? 6.914 -11.223 -5.273 1.00 83.44 216 ASP A C 1
ATOM 1654 O O . ASP A 1 216 ? 5.931 -11.880 -4.915 1.00 83.44 216 ASP A O 1
ATOM 1658 N N . PHE A 1 217 ? 6.868 -10.452 -6.366 1.00 85.69 217 PHE A N 1
ATOM 1659 C CA . PHE A 1 217 ? 5.604 -10.167 -7.071 1.00 85.69 217 PHE A CA 1
ATOM 1660 C C . PHE A 1 217 ? 5.387 -10.971 -8.354 1.00 85.69 217 PHE A C 1
ATOM 1662 O O . PHE A 1 217 ? 4.251 -11.367 -8.630 1.00 85.69 217 PHE A O 1
ATOM 1669 N N . CYS A 1 218 ? 6.440 -11.198 -9.138 1.00 84.19 218 CYS A N 1
ATOM 1670 C CA . CYS A 1 218 ? 6.364 -11.963 -10.375 1.00 84.19 218 CYS A CA 1
ATOM 1671 C C . CYS A 1 218 ? 6.508 -13.468 -10.100 1.00 84.19 218 CYS A C 1
ATOM 1673 O O . CYS A 1 218 ? 7.372 -13.877 -9.322 1.00 84.19 218 CYS A O 1
ATOM 1675 N N . PRO A 1 219 ? 5.727 -14.318 -10.786 1.00 80.88 219 PRO A N 1
ATOM 1676 C CA . PRO A 1 219 ? 6.031 -15.736 -10.889 1.00 80.88 219 PRO A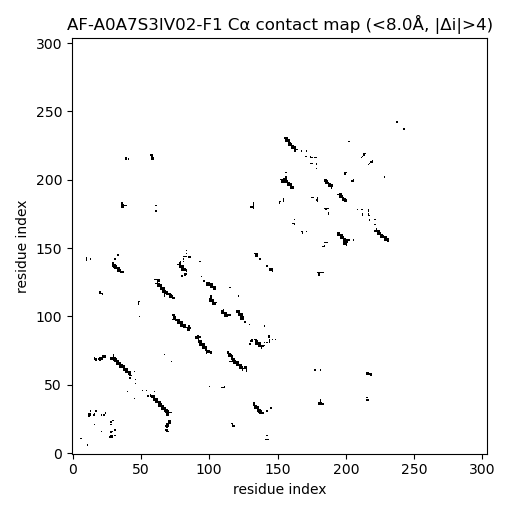 CA 1
ATOM 1677 C C . PRO A 1 219 ? 7.462 -15.956 -11.415 1.00 80.88 219 PRO A C 1
ATOM 1679 O O . PRO A 1 219 ? 7.892 -15.243 -12.326 1.00 80.88 219 PRO A O 1
ATOM 1682 N N . PRO A 1 220 ? 8.196 -16.971 -10.920 1.00 75.31 220 PRO A N 1
ATOM 1683 C CA . PRO A 1 220 ? 9.593 -17.217 -11.300 1.00 75.31 220 PRO A CA 1
ATOM 1684 C C . PRO A 1 220 ? 9.781 -17.583 -12.783 1.00 75.31 220 PRO A C 1
ATOM 1686 O O . PRO A 1 220 ? 10.907 -17.642 -13.273 1.00 75.31 220 PRO A O 1
ATOM 1689 N N . THR A 1 221 ? 8.689 -17.858 -13.495 1.00 79.69 221 THR A N 1
ATOM 1690 C CA . THR A 1 221 ? 8.658 -18.148 -14.930 1.00 79.69 221 THR A CA 1
ATOM 1691 C C . THR A 1 221 ? 8.759 -16.894 -15.791 1.00 79.69 221 THR A C 1
ATOM 1693 O O . THR A 1 221 ? 9.241 -16.987 -16.919 1.00 79.69 221 THR A O 1
ATOM 1696 N N . ILE A 1 222 ? 8.343 -15.735 -15.273 1.00 86.06 222 ILE A N 1
ATOM 1697 C CA . ILE A 1 222 ? 8.277 -14.498 -16.048 1.00 86.06 222 ILE A CA 1
ATOM 1698 C C . ILE A 1 222 ? 9.618 -13.787 -15.996 1.00 86.06 222 ILE A C 1
ATOM 1700 O O . ILE A 1 222 ? 10.146 -13.456 -14.932 1.00 86.06 222 ILE A O 1
ATOM 1704 N N . LYS A 1 223 ? 10.141 -13.494 -17.182 1.00 90.19 223 LYS A N 1
ATOM 1705 C CA . LYS A 1 223 ? 11.310 -12.645 -17.363 1.00 90.19 223 LYS A CA 1
ATOM 1706 C C . LYS A 1 223 ? 10.884 -11.342 -18.013 1.00 90.19 223 LYS A C 1
ATOM 1708 O O . LYS A 1 223 ? 10.067 -11.332 -18.933 1.00 90.19 223 LYS A O 1
ATOM 1713 N N . PHE A 1 224 ? 11.444 -10.245 -17.525 1.00 93.19 224 PHE A N 1
ATOM 1714 C CA . PHE A 1 224 ? 11.185 -8.914 -18.045 1.00 93.19 224 PHE A CA 1
ATOM 1715 C C . PHE A 1 224 ? 12.499 -8.191 -18.318 1.00 93.19 224 PHE A C 1
ATOM 1717 O O . PHE A 1 224 ? 13.480 -8.334 -17.585 1.00 93.19 224 PHE A O 1
ATOM 1724 N N . THR A 1 225 ? 12.492 -7.409 -19.387 1.00 93.38 225 THR A N 1
ATOM 1725 C CA . THR A 1 225 ? 13.557 -6.496 -19.772 1.00 93.38 225 THR A CA 1
ATOM 1726 C C . THR A 1 225 ? 13.243 -5.112 -19.220 1.00 93.38 225 THR A C 1
ATOM 1728 O O . THR A 1 225 ? 12.085 -4.711 -19.080 1.00 93.38 225 THR A O 1
ATOM 1731 N N . VAL A 1 226 ? 14.298 -4.391 -18.864 1.00 95.19 226 VAL A N 1
ATOM 1732 C CA . VAL A 1 226 ? 14.234 -3.085 -18.216 1.00 95.19 226 VAL A CA 1
ATOM 1733 C C . VAL A 1 226 ? 15.029 -2.110 -19.073 1.00 95.19 226 VAL A C 1
ATOM 1735 O O . VAL A 1 226 ? 16.166 -2.411 -19.434 1.00 95.19 226 VAL A O 1
ATOM 1738 N N . SER A 1 227 ? 14.438 -0.967 -19.418 1.00 94.75 227 SER A N 1
ATOM 1739 C CA . SER A 1 227 ? 15.145 0.082 -20.155 1.00 94.75 227 SER A CA 1
ATOM 1740 C C . SER A 1 227 ? 16.137 0.830 -19.266 1.00 94.75 227 SER A C 1
ATOM 1742 O O . SER A 1 227 ? 16.062 0.783 -18.036 1.00 94.75 227 SER A O 1
ATOM 1744 N N . ASP A 1 228 ? 17.004 1.624 -19.888 1.00 94.25 228 ASP A N 1
ATOM 1745 C CA . ASP A 1 228 ? 17.850 2.547 -19.140 1.00 94.25 228 ASP A CA 1
ATOM 1746 C C . ASP A 1 228 ? 17.001 3.568 -18.358 1.00 94.25 228 ASP A C 1
ATOM 1748 O O . ASP A 1 228 ? 15.938 3.995 -18.837 1.00 94.25 228 ASP A O 1
ATOM 1752 N N . PRO A 1 229 ? 17.435 3.956 -17.145 1.00 94.62 229 PRO A N 1
ATOM 1753 C CA . PRO A 1 229 ? 16.723 4.923 -16.330 1.00 94.62 229 PRO A CA 1
ATOM 1754 C C . PRO A 1 229 ? 16.822 6.333 -16.904 1.00 94.62 229 PRO A C 1
ATOM 1756 O O . PRO A 1 229 ? 17.907 6.853 -17.150 1.00 94.62 229 PRO A O 1
ATOM 1759 N N . ILE A 1 230 ? 15.667 6.980 -17.063 1.00 92.25 230 ILE A N 1
ATOM 1760 C CA . ILE A 1 230 ? 15.553 8.335 -17.604 1.00 92.25 230 ILE A CA 1
ATOM 1761 C C . ILE A 1 230 ? 14.989 9.268 -16.533 1.00 92.25 230 ILE A C 1
ATOM 1763 O O . ILE A 1 230 ? 14.033 8.936 -15.827 1.00 92.25 230 ILE A O 1
ATOM 1767 N N . ILE A 1 231 ? 15.557 10.470 -16.443 1.00 90.62 231 ILE A N 1
ATOM 1768 C CA . ILE A 1 231 ? 15.079 11.546 -15.572 1.00 90.62 231 ILE A CA 1
ATOM 1769 C C . ILE A 1 231 ? 14.371 12.594 -16.444 1.00 90.62 231 ILE A C 1
ATOM 1771 O O . ILE A 1 231 ? 14.954 13.062 -17.423 1.00 90.62 231 ILE A O 1
ATOM 1775 N N . PRO A 1 232 ? 13.120 12.986 -16.134 1.00 85.69 232 PRO A N 1
ATOM 1776 C CA . PRO A 1 232 ? 12.429 14.016 -16.890 1.00 85.69 232 PRO A CA 1
ATOM 1777 C C . PRO A 1 232 ? 13.031 15.392 -16.583 1.00 85.69 232 PRO A C 1
ATOM 1779 O O . PRO A 1 232 ? 13.030 15.843 -15.435 1.00 85.69 232 PRO A O 1
ATOM 1782 N N . TYR A 1 233 ? 13.489 16.086 -17.621 1.00 87.00 233 TYR A N 1
ATOM 1783 C CA . TYR A 1 233 ? 13.888 17.486 -17.515 1.00 87.00 233 TYR A CA 1
ATOM 1784 C C . TYR A 1 233 ? 12.668 18.387 -17.288 1.00 87.00 233 TYR A C 1
ATOM 1786 O O . TYR A 1 233 ? 11.559 18.096 -17.745 1.00 87.00 233 TYR A O 1
ATOM 1794 N N . ARG A 1 234 ? 12.869 19.493 -16.563 1.00 85.81 234 ARG A N 1
ATOM 1795 C CA . ARG A 1 234 ? 11.875 20.560 -16.420 1.00 85.81 234 ARG A CA 1
ATOM 1796 C C . ARG A 1 234 ? 12.411 21.832 -17.038 1.00 85.81 234 ARG A C 1
ATOM 1798 O O . ARG A 1 234 ? 13.524 22.248 -16.735 1.00 85.81 234 ARG A O 1
ATOM 1805 N N . GLU A 1 235 ? 11.583 22.455 -17.856 1.00 87.62 235 GLU A N 1
ATOM 1806 C CA . GLU A 1 235 ? 11.878 23.740 -18.468 1.00 87.62 235 GLU A CA 1
ATOM 1807 C C . GLU A 1 235 ? 11.183 24.853 -17.682 1.00 87.62 235 GLU A C 1
ATOM 1809 O O . GLU A 1 235 ? 10.118 24.656 -17.092 1.00 87.62 235 GLU A O 1
ATOM 1814 N N . THR A 1 236 ? 11.800 26.029 -17.650 1.00 88.94 236 THR A N 1
ATOM 1815 C CA . THR A 1 236 ? 11.216 27.234 -17.057 1.00 88.94 236 THR A CA 1
ATOM 1816 C C . THR A 1 236 ? 11.479 28.427 -17.966 1.00 88.94 236 THR A C 1
ATOM 1818 O O . THR A 1 236 ? 12.510 28.489 -18.637 1.00 88.94 236 THR A O 1
ATOM 1821 N N . ILE A 1 237 ? 10.550 29.382 -17.994 1.00 89.00 237 ILE A N 1
ATOM 1822 C CA . ILE A 1 237 ? 10.696 30.624 -18.755 1.00 89.00 237 ILE A CA 1
ATOM 1823 C C . ILE A 1 237 ? 11.290 31.673 -17.817 1.00 89.00 237 ILE A C 1
ATOM 1825 O O . ILE A 1 237 ? 10.684 32.047 -16.814 1.00 89.00 237 ILE A O 1
ATOM 1829 N N . LEU A 1 238 ? 12.485 32.166 -18.139 1.00 84.62 238 LEU A N 1
ATOM 1830 C CA . LEU A 1 238 ? 13.108 33.257 -17.394 1.00 84.62 238 LEU A CA 1
ATOM 1831 C C . LEU A 1 238 ? 12.569 34.606 -17.888 1.00 84.62 238 LEU A C 1
ATOM 1833 O O . LEU A 1 238 ? 12.730 34.949 -19.060 1.00 84.62 238 LEU A O 1
ATOM 1837 N N . ASN A 1 239 ? 12.001 35.409 -16.984 1.00 81.00 239 ASN A N 1
ATOM 1838 C CA . ASN A 1 239 ? 11.693 36.810 -17.277 1.00 81.00 239 ASN A CA 1
ATOM 1839 C C . ASN A 1 239 ? 12.984 37.593 -17.560 1.00 81.00 239 ASN A C 1
ATOM 1841 O O . ASN A 1 239 ? 13.989 37.432 -16.863 1.00 81.00 239 ASN A O 1
ATOM 1845 N N . ARG A 1 240 ? 12.947 38.488 -18.557 1.00 68.44 240 ARG A N 1
ATOM 1846 C CA . ARG A 1 240 ? 14.110 39.269 -19.027 1.00 68.44 240 ARG A CA 1
ATOM 1847 C C . ARG A 1 240 ? 14.828 40.025 -17.902 1.00 68.44 240 ARG A C 1
ATOM 1849 O O . ARG A 1 240 ? 16.045 40.143 -17.943 1.00 68.44 240 ARG A O 1
ATOM 1856 N N . GLN A 1 241 ? 14.100 40.463 -16.874 1.00 63.50 241 GLN A N 1
ATOM 1857 C CA . GLN A 1 241 ? 14.674 41.173 -15.726 1.00 63.50 241 GLN A CA 1
ATOM 1858 C C . GLN A 1 241 ? 15.459 40.272 -14.750 1.00 63.50 241 GLN A C 1
ATOM 1860 O O . GLN A 1 241 ? 16.396 40.737 -14.107 1.00 63.50 241 GLN A O 1
ATOM 1865 N N . LEU A 1 242 ? 15.158 38.969 -14.677 1.00 59.41 242 LEU A N 1
ATOM 1866 C CA . LEU A 1 242 ? 15.879 38.019 -13.814 1.00 59.41 242 LEU A CA 1
ATOM 1867 C C . LEU A 1 242 ? 17.200 37.535 -14.434 1.00 59.41 242 LEU A C 1
ATOM 1869 O O . LEU A 1 242 ? 18.103 37.124 -13.703 1.00 59.41 242 LEU A O 1
ATOM 1873 N N . LYS A 1 243 ? 17.358 37.647 -15.763 1.00 54.53 243 LYS A N 1
ATOM 1874 C CA . LYS A 1 243 ? 18.625 37.350 -16.459 1.00 54.53 243 LYS A CA 1
ATOM 1875 C C . LYS A 1 243 ? 19.784 38.206 -15.939 1.00 54.53 243 LYS A C 1
ATOM 1877 O O . LYS A 1 243 ? 20.879 37.686 -15.752 1.00 54.53 243 LYS A O 1
ATOM 1882 N N . ASN A 1 244 ? 19.534 39.478 -15.628 1.00 54.03 244 ASN A N 1
ATOM 1883 C CA . ASN A 1 244 ? 20.579 40.402 -15.176 1.00 54.03 244 ASN A CA 1
ATOM 1884 C C . ASN A 1 244 ? 21.062 40.116 -13.739 1.00 54.03 244 ASN A C 1
ATOM 1886 O O . ASN A 1 244 ? 22.179 40.492 -13.394 1.00 54.03 244 ASN A O 1
ATOM 1890 N N . ARG A 1 245 ? 20.257 39.432 -12.907 1.00 52.72 245 ARG A N 1
ATOM 1891 C CA . ARG A 1 245 ? 20.638 39.041 -11.534 1.00 52.72 245 ARG A CA 1
ATOM 1892 C C . ARG A 1 245 ? 21.472 37.762 -11.492 1.00 52.72 245 ARG A C 1
ATOM 1894 O O . ARG A 1 245 ? 22.457 37.719 -10.765 1.00 52.72 245 ARG A O 1
ATOM 1901 N N . ILE A 1 246 ? 21.117 36.748 -12.283 1.00 58.53 246 ILE A N 1
ATOM 1902 C CA . ILE A 1 246 ? 21.828 35.457 -12.270 1.00 58.53 246 ILE A CA 1
ATOM 1903 C C . ILE A 1 246 ? 23.244 35.610 -12.846 1.00 58.53 246 ILE A C 1
ATOM 1905 O O . ILE A 1 246 ? 24.189 35.073 -12.280 1.00 58.53 246 ILE A O 1
ATOM 1909 N N . VAL A 1 247 ? 23.413 36.425 -13.895 1.00 55.09 247 VAL A N 1
ATOM 1910 C CA . VAL A 1 247 ? 24.731 36.686 -14.510 1.00 55.09 247 VAL A CA 1
ATOM 1911 C C . VAL A 1 247 ? 25.679 37.453 -13.575 1.00 55.09 247 VAL A C 1
ATOM 1913 O O . VAL A 1 247 ? 26.893 37.288 -13.672 1.00 55.09 247 VAL A O 1
ATOM 1916 N N . LYS A 1 248 ? 25.150 38.270 -12.651 1.00 49.16 248 LYS A N 1
ATOM 1917 C CA . LYS A 1 248 ? 25.959 38.968 -11.636 1.00 49.16 248 LYS A CA 1
ATOM 1918 C C . LYS A 1 248 ? 26.357 38.052 -10.473 1.00 49.16 248 LYS A C 1
ATOM 1920 O O . LYS A 1 248 ? 27.482 38.155 -10.005 1.00 49.16 248 LYS A O 1
ATOM 1925 N N . GLY A 1 249 ? 25.480 37.132 -10.060 1.00 45.31 249 GLY A N 1
ATOM 1926 C CA . GLY A 1 249 ? 25.775 36.168 -8.992 1.00 45.31 249 GLY A CA 1
ATOM 1927 C C . GLY A 1 249 ? 26.818 35.116 -9.378 1.00 45.31 249 GLY A C 1
ATOM 1928 O O . GLY A 1 249 ? 27.598 34.701 -8.539 1.00 45.31 249 GLY A O 1
ATOM 1929 N N . SER A 1 250 ? 26.899 34.732 -10.656 1.00 43.53 250 SER A N 1
ATOM 1930 C CA . SER A 1 250 ? 27.907 33.775 -11.135 1.00 43.53 250 SER A CA 1
ATOM 1931 C C . SER A 1 250 ? 29.288 34.385 -11.412 1.00 43.53 250 SER A C 1
ATOM 1933 O O . SER A 1 250 ? 30.214 33.645 -11.722 1.00 43.53 250 SER A O 1
ATOM 1935 N N . LYS A 1 251 ? 29.429 35.718 -11.365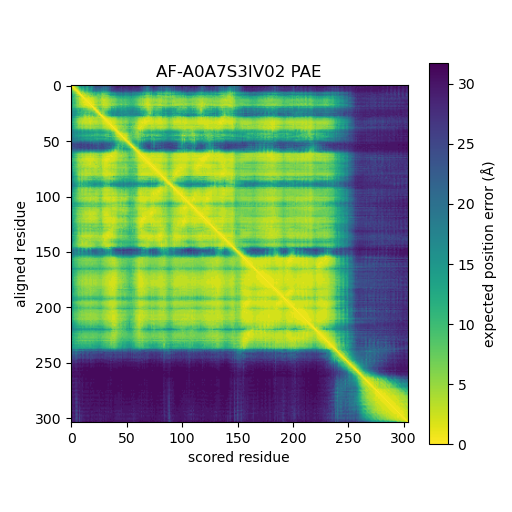 1.00 43.00 251 LYS A N 1
ATOM 1936 C CA . LYS A 1 251 ? 30.707 36.414 -11.602 1.00 43.00 251 LYS A CA 1
ATOM 1937 C C . LYS A 1 251 ? 31.476 36.764 -10.323 1.00 43.00 251 LYS A C 1
ATOM 1939 O O . LYS A 1 251 ? 32.622 37.166 -10.436 1.00 43.00 251 LYS A O 1
ATOM 1944 N N . GLN A 1 252 ? 30.876 36.633 -9.138 1.00 38.88 252 GLN A N 1
ATOM 1945 C CA . GLN A 1 252 ? 31.529 37.018 -7.876 1.00 38.88 252 GLN A CA 1
ATOM 1946 C C . GLN A 1 252 ? 32.316 35.889 -7.191 1.00 38.88 252 GLN A C 1
ATOM 1948 O O . GLN A 1 252 ? 33.047 36.175 -6.252 1.00 38.88 252 GLN A O 1
ATOM 1953 N N . ASP A 1 253 ? 32.240 34.646 -7.679 1.00 38.62 253 ASP A N 1
ATOM 1954 C CA . ASP A 1 253 ? 32.894 33.500 -7.019 1.00 38.62 253 ASP A CA 1
ATOM 1955 C C . ASP A 1 253 ? 34.226 33.066 -7.668 1.00 38.62 253 ASP A C 1
ATOM 1957 O O . ASP A 1 253 ? 34.877 32.145 -7.179 1.00 38.62 253 ASP A O 1
ATOM 1961 N N . TYR A 1 254 ? 34.666 33.728 -8.745 1.00 43.19 254 TYR A N 1
ATOM 1962 C CA . TYR A 1 254 ? 35.954 33.457 -9.394 1.00 43.19 254 TYR A CA 1
ATOM 1963 C C . TYR A 1 254 ? 36.551 34.737 -9.979 1.00 43.19 254 TYR A C 1
ATOM 1965 O O . TYR A 1 254 ? 36.382 34.986 -11.164 1.00 43.19 254 TYR A O 1
ATOM 1973 N N . GLU A 1 255 ? 37.205 35.548 -9.148 1.00 30.59 255 GLU A N 1
ATOM 1974 C CA . GLU A 1 255 ? 38.349 36.406 -9.508 1.00 30.59 255 GLU A CA 1
ATOM 1975 C C . GLU A 1 255 ? 38.759 37.195 -8.255 1.00 30.59 255 GLU A C 1
ATOM 1977 O O . GLU A 1 255 ? 38.203 38.240 -7.927 1.00 30.59 255 GLU A O 1
ATOM 1982 N N . GLU A 1 256 ? 39.729 36.653 -7.521 1.00 37.34 256 GLU A N 1
ATOM 1983 C CA . GLU A 1 256 ? 40.585 37.443 -6.641 1.00 37.34 256 GLU A CA 1
ATOM 1984 C C . GLU A 1 256 ? 41.911 37.670 -7.384 1.00 37.34 256 GLU A C 1
ATOM 1986 O O . GLU A 1 256 ? 42.426 36.728 -7.988 1.00 37.34 256 GLU A O 1
ATOM 1991 N N . GLN A 1 257 ? 42.451 38.889 -7.244 1.00 34.12 257 GLN A N 1
ATOM 1992 C CA . GLN A 1 257 ? 43.771 39.393 -7.680 1.00 34.12 257 GLN A CA 1
ATOM 1993 C C . GLN A 1 257 ? 43.832 40.008 -9.094 1.00 34.12 257 GLN A C 1
ATOM 1995 O O . GLN A 1 257 ? 44.046 39.319 -10.082 1.00 34.12 257 GLN A O 1
ATOM 2000 N N . ASP A 1 258 ? 43.652 41.332 -9.209 1.00 27.73 258 ASP A N 1
ATOM 2001 C CA . ASP A 1 258 ? 44.774 42.293 -9.177 1.00 27.73 258 ASP A CA 1
ATOM 2002 C C . ASP A 1 258 ? 44.329 43.749 -9.479 1.00 27.73 258 ASP A C 1
ATOM 2004 O O . ASP A 1 258 ? 43.643 44.025 -10.457 1.00 27.73 258 ASP A O 1
ATOM 2008 N N . SER A 1 259 ? 44.766 44.660 -8.599 1.00 31.89 259 SER A N 1
ATOM 2009 C CA . SER A 1 259 ? 45.132 46.084 -8.782 1.00 31.89 259 SER A CA 1
ATOM 2010 C C . SER A 1 259 ? 44.268 47.099 -9.578 1.00 31.89 259 SER A C 1
ATOM 2012 O O . SER A 1 259 ? 44.003 46.951 -10.766 1.00 31.89 259 SER A O 1
ATOM 2014 N N . ASP A 1 260 ? 44.080 48.249 -8.908 1.00 31.98 260 ASP A N 1
ATOM 2015 C CA . ASP A 1 260 ? 44.153 49.638 -9.413 1.00 31.98 260 ASP A CA 1
ATOM 2016 C C . ASP A 1 260 ? 42.881 50.422 -9.827 1.00 31.98 260 ASP A C 1
ATOM 2018 O O . ASP A 1 260 ? 42.444 50.490 -10.973 1.00 31.98 260 ASP A O 1
ATOM 2022 N N . SER A 1 261 ? 42.343 51.125 -8.818 1.00 40.59 261 SER A N 1
ATOM 2023 C CA . SER A 1 261 ? 42.103 52.585 -8.800 1.00 40.59 261 SER A CA 1
ATOM 2024 C C . SER A 1 261 ? 41.582 53.266 -10.080 1.00 40.59 261 SER A C 1
ATOM 2026 O O . SER A 1 261 ? 42.235 54.129 -10.661 1.00 40.59 261 SER A O 1
ATOM 2028 N N . SER A 1 262 ? 40.333 52.985 -10.465 1.00 40.34 262 SER A N 1
ATOM 2029 C CA . SER A 1 262 ? 39.547 53.900 -11.327 1.00 40.34 262 SER A CA 1
ATOM 2030 C C . SER A 1 262 ? 38.014 53.752 -11.232 1.00 40.34 262 SER A C 1
ATOM 2032 O O . SER A 1 262 ? 37.287 54.322 -12.042 1.00 40.34 262 SER A O 1
ATOM 2034 N N . SER A 1 263 ? 37.479 53.034 -10.237 1.00 44.00 263 SER A N 1
ATOM 2035 C CA . SER A 1 263 ? 36.071 52.596 -10.224 1.00 44.00 263 SER A CA 1
ATOM 2036 C C . SER A 1 263 ? 35.078 53.451 -9.417 1.00 44.00 263 SER A C 1
ATOM 2038 O O . SER A 1 263 ? 33.876 53.237 -9.547 1.00 44.00 263 SER A O 1
ATOM 2040 N N . GLU A 1 264 ? 35.508 54.441 -8.627 1.00 43.81 264 GLU A N 1
ATOM 2041 C CA . GLU A 1 264 ? 34.585 55.148 -7.712 1.00 43.81 264 GLU A CA 1
ATOM 2042 C C . GLU A 1 264 ? 33.740 56.263 -8.370 1.00 43.81 264 GLU A C 1
ATOM 2044 O O . GLU A 1 264 ? 32.639 56.562 -7.902 1.00 43.81 264 GLU A O 1
ATOM 2049 N N . GLU A 1 265 ? 34.197 56.880 -9.468 1.00 41.50 265 GLU A N 1
ATOM 2050 C CA . GLU A 1 265 ? 33.430 57.941 -10.155 1.00 41.50 265 GLU A CA 1
ATOM 2051 C C . GLU A 1 265 ? 32.381 57.399 -11.140 1.00 41.50 265 GLU A C 1
ATOM 2053 O O . GLU A 1 265 ? 31.355 58.045 -11.376 1.00 41.50 265 GLU A O 1
ATOM 2058 N N . GLU A 1 266 ? 32.596 56.205 -11.701 1.00 43.66 266 G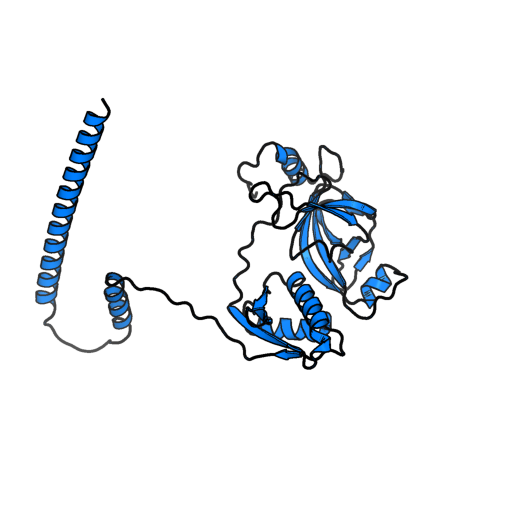LU A N 1
ATOM 2059 C CA . GLU A 1 266 ? 31.617 55.570 -12.590 1.00 43.66 266 GLU A CA 1
ATOM 2060 C C . GLU A 1 266 ? 30.458 54.915 -11.833 1.00 43.66 266 GLU A C 1
ATOM 2062 O O . GLU A 1 266 ? 29.336 54.900 -12.346 1.00 43.66 266 GLU A O 1
ATOM 2067 N N . GLU A 1 267 ? 30.701 54.386 -10.630 1.00 48.88 267 GLU A N 1
ATOM 2068 C CA . GLU A 1 267 ? 29.646 53.793 -9.799 1.00 48.88 267 GLU A CA 1
ATOM 2069 C C . GLU A 1 267 ? 28.658 54.856 -9.310 1.00 48.88 267 GLU A C 1
ATOM 2071 O O . GLU A 1 267 ? 27.453 54.665 -9.467 1.00 48.88 267 GLU A O 1
ATOM 2076 N N . LYS A 1 268 ? 29.135 56.032 -8.875 1.00 48.56 268 LYS A N 1
ATOM 2077 C CA . LYS A 1 268 ? 28.256 57.140 -8.453 1.00 48.56 268 LYS A CA 1
ATOM 2078 C C . LYS A 1 268 ? 27.363 57.667 -9.579 1.00 48.56 268 LYS A C 1
ATOM 2080 O O . LYS A 1 268 ? 26.177 57.888 -9.361 1.00 48.56 268 LYS A O 1
ATOM 2085 N N . LYS A 1 269 ? 27.888 57.804 -10.804 1.00 48.66 269 LYS A N 1
ATOM 2086 C CA . LYS A 1 269 ? 27.084 58.230 -11.969 1.00 48.66 269 LYS A CA 1
ATOM 2087 C C . LYS A 1 269 ? 26.043 57.188 -12.382 1.00 48.66 269 LYS A C 1
ATOM 2089 O O . LYS A 1 269 ? 24.956 57.552 -12.825 1.00 48.66 269 LYS A O 1
ATOM 2094 N N . LYS A 1 270 ? 26.367 55.896 -12.257 1.00 49.34 270 LYS A N 1
ATOM 2095 C CA . LYS A 1 270 ? 25.420 54.807 -12.542 1.00 49.34 270 LYS A CA 1
ATOM 2096 C C . LYS A 1 270 ? 24.319 54.750 -11.485 1.00 49.34 270 LYS A C 1
ATOM 2098 O O . LYS A 1 270 ? 23.164 54.605 -11.867 1.00 49.34 270 LYS A O 1
ATOM 2103 N N . GLU A 1 271 ? 24.658 54.932 -10.207 1.00 51.66 271 GLU A N 1
ATOM 2104 C CA . GLU A 1 271 ? 23.685 54.994 -9.111 1.00 51.66 271 GLU A CA 1
ATOM 2105 C C . GLU A 1 271 ? 22.734 56.191 -9.250 1.00 51.66 271 GLU A C 1
ATOM 2107 O O . GLU A 1 271 ? 21.517 56.007 -9.164 1.00 51.66 271 GLU A O 1
ATOM 2112 N N . GLU A 1 272 ? 23.253 57.383 -9.564 1.00 53.53 272 GLU A N 1
ATOM 2113 C CA . GLU A 1 272 ? 22.436 58.586 -9.781 1.00 53.53 272 GLU A CA 1
ATOM 2114 C C . GLU A 1 272 ? 21.453 58.438 -10.954 1.00 53.53 272 GLU A C 1
ATOM 2116 O O . GLU A 1 272 ? 20.294 58.834 -10.820 1.00 53.53 272 GLU A O 1
ATOM 2121 N N . MET A 1 273 ? 21.860 57.810 -12.068 1.00 49.97 273 MET A N 1
ATOM 2122 C CA . MET A 1 273 ? 20.942 57.539 -13.186 1.00 49.97 273 MET A CA 1
ATOM 2123 C C . MET A 1 273 ? 19.836 56.551 -12.799 1.00 49.97 273 MET A C 1
ATOM 2125 O O . MET A 1 273 ? 18.670 56.798 -13.094 1.00 49.97 273 MET A O 1
ATOM 2129 N N . THR A 1 274 ? 20.154 55.472 -12.074 1.00 65.88 274 THR A N 1
ATOM 2130 C CA . THR A 1 274 ? 19.124 54.518 -11.620 1.00 65.88 274 THR A CA 1
ATOM 2131 C C . THR A 1 274 ? 18.120 55.129 -10.646 1.00 65.88 274 THR A C 1
ATOM 2133 O O . THR A 1 274 ? 16.951 54.750 -10.660 1.00 65.88 274 THR A O 1
ATOM 2136 N N . VAL A 1 275 ? 18.539 56.073 -9.800 1.00 69.50 275 VAL A N 1
ATOM 2137 C CA . VAL A 1 275 ? 17.623 56.764 -8.877 1.00 69.50 275 VAL A CA 1
ATOM 2138 C C . VAL A 1 275 ? 16.688 57.709 -9.638 1.00 69.50 275 VAL A C 1
ATOM 2140 O O . VAL A 1 275 ? 15.507 57.786 -9.305 1.00 69.50 275 VAL A O 1
ATOM 2143 N N . GLN A 1 276 ? 17.177 58.379 -10.687 1.00 69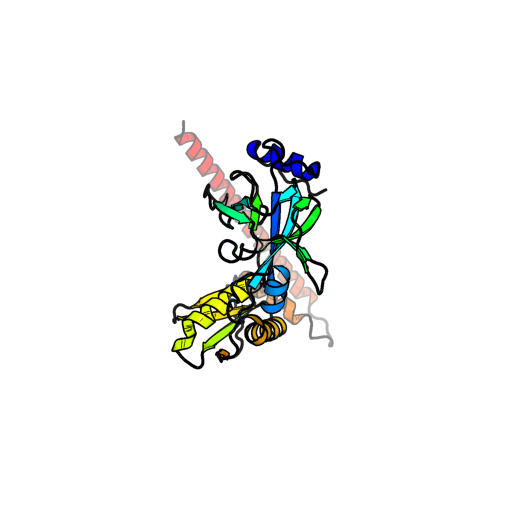.62 276 GLN A N 1
ATOM 2144 C CA . GLN A 1 276 ? 16.343 59.223 -11.552 1.00 69.62 276 GLN A CA 1
ATOM 2145 C C . GLN A 1 276 ? 15.292 58.404 -12.315 1.00 69.62 276 GLN A C 1
ATOM 2147 O O . GLN A 1 276 ? 14.122 58.780 -12.314 1.00 69.62 276 GLN A O 1
ATOM 2152 N N . GLU A 1 277 ? 15.671 57.249 -12.867 1.00 74.56 277 GLU A N 1
ATOM 2153 C CA . GLU A 1 277 ? 14.743 56.345 -13.563 1.00 74.56 277 GLU A CA 1
ATOM 2154 C C . GLU A 1 277 ? 13.657 55.778 -12.624 1.00 74.56 277 GLU A C 1
ATOM 2156 O O . GLU A 1 277 ? 12.493 55.653 -13.008 1.00 74.56 277 GLU A O 1
ATOM 2161 N N . LEU A 1 278 ? 14.001 55.475 -11.365 1.00 67.88 278 LEU A N 1
ATOM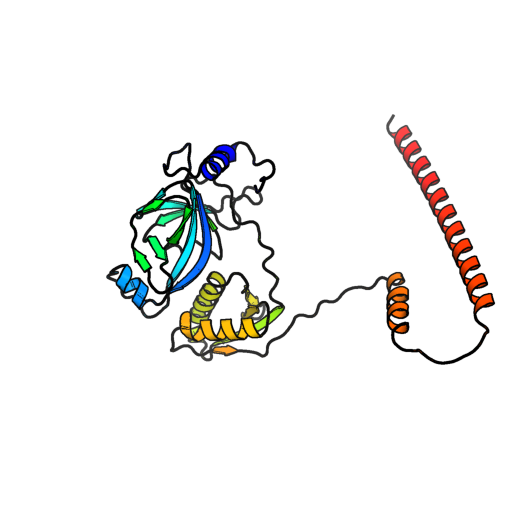 2162 C CA . LEU A 1 278 ? 13.030 55.017 -10.361 1.00 67.88 278 LEU A CA 1
ATOM 2163 C C . LEU A 1 278 ? 12.042 56.120 -9.953 1.00 67.88 278 LEU A C 1
ATOM 2165 O O . LEU A 1 278 ? 10.854 55.842 -9.792 1.00 67.88 278 LEU A O 1
ATOM 2169 N N . LEU A 1 279 ? 12.512 57.365 -9.839 1.00 77.19 279 LEU A N 1
ATOM 2170 C CA . LEU A 1 279 ? 11.671 58.535 -9.561 1.00 77.19 279 LEU A CA 1
ATOM 2171 C C . LEU A 1 279 ? 10.717 58.861 -10.718 1.00 77.19 279 LEU A C 1
ATOM 2173 O O . LEU A 1 279 ? 9.604 59.331 -10.482 1.00 77.19 279 LEU A O 1
ATOM 2177 N N . GLU A 1 280 ? 11.129 58.632 -11.964 1.00 81.00 280 GLU A N 1
ATOM 2178 C CA . GLU A 1 280 ? 10.247 58.770 -13.129 1.00 81.00 280 GLU A CA 1
ATOM 2179 C C . GLU A 1 280 ? 9.163 57.687 -13.136 1.00 81.00 280 GLU A C 1
ATOM 2181 O O . GLU A 1 280 ? 7.985 58.000 -13.303 1.00 81.00 280 GLU A O 1
ATOM 2186 N N . HIS A 1 281 ? 9.528 56.441 -12.834 1.00 72.75 281 HIS A N 1
ATOM 2187 C CA . HIS A 1 281 ? 8.574 55.336 -12.752 1.00 72.75 281 HIS A CA 1
ATOM 2188 C C . HIS A 1 281 ? 7.578 55.485 -11.583 1.00 72.75 281 HIS A C 1
ATOM 2190 O O . HIS A 1 281 ? 6.409 55.120 -11.714 1.00 72.75 281 HIS A O 1
ATOM 2196 N N . GLU A 1 282 ? 7.990 56.042 -10.437 1.00 79.38 282 GLU A N 1
ATOM 2197 C CA . GLU A 1 282 ? 7.056 56.374 -9.347 1.00 79.38 282 GLU A CA 1
ATOM 2198 C C . GLU A 1 282 ? 6.033 57.436 -9.772 1.00 79.38 282 GLU A C 1
ATOM 2200 O O . GLU A 1 282 ? 4.841 57.265 -9.512 1.00 79.38 282 GLU A O 1
ATOM 2205 N N . LYS A 1 283 ? 6.454 58.472 -10.509 1.00 84.75 283 LYS A N 1
ATOM 2206 C CA . LYS A 1 283 ? 5.535 59.495 -11.040 1.00 84.75 283 LYS A CA 1
ATOM 2207 C C . LYS A 1 283 ? 4.533 58.919 -12.043 1.00 84.75 283 LYS A C 1
ATOM 2209 O O . LYS A 1 283 ? 3.370 59.318 -12.038 1.00 84.75 283 LYS A O 1
ATOM 2214 N N . GLU A 1 284 ? 4.952 57.976 -12.885 1.00 85.62 284 GLU A N 1
ATOM 2215 C CA . GLU A 1 284 ? 4.047 57.288 -13.818 1.00 85.62 284 GLU A CA 1
ATOM 2216 C C . GLU A 1 284 ? 3.003 56.429 -13.082 1.00 85.62 284 GLU A C 1
ATOM 2218 O O . GLU A 1 284 ? 1.827 56.406 -13.459 1.00 85.62 284 GLU A O 1
ATOM 2223 N N . LEU A 1 285 ? 3.400 55.761 -11.994 1.00 77.00 285 LEU A N 1
ATOM 2224 C CA . LEU A 1 285 ? 2.483 54.986 -11.155 1.00 77.00 285 LEU A CA 1
ATOM 2225 C C . LEU A 1 285 ? 1.480 55.874 -10.410 1.00 77.00 285 LEU A C 1
ATOM 2227 O O . LEU A 1 285 ? 0.312 55.496 -10.282 1.00 77.00 285 LEU A O 1
ATOM 2231 N N . GLU A 1 286 ? 1.904 57.047 -9.940 1.00 83.88 286 GLU A N 1
ATOM 2232 C CA . GLU A 1 286 ? 1.006 58.033 -9.333 1.00 83.88 286 GLU A CA 1
ATOM 2233 C C . GLU A 1 286 ? -0.035 58.530 -10.346 1.00 83.88 286 GLU A C 1
ATOM 2235 O O . GLU A 1 286 ? -1.230 58.501 -10.049 1.00 83.88 286 GLU A O 1
ATOM 2240 N N . GLN A 1 287 ? 0.378 58.849 -11.577 1.00 86.25 287 GLN A N 1
ATOM 2241 C CA . GLN A 1 287 ? -0.542 59.260 -12.647 1.00 86.25 287 GLN A CA 1
ATOM 2242 C C . GLN A 1 287 ? -1.547 58.161 -13.021 1.00 86.25 287 GLN A C 1
ATOM 2244 O O . GLN A 1 287 ? -2.737 58.439 -13.190 1.00 86.25 287 GLN A O 1
ATOM 2249 N N . MET A 1 288 ? -1.109 56.899 -13.112 1.00 81.38 288 MET A N 1
ATOM 2250 C CA . MET A 1 288 ? -2.024 55.778 -13.362 1.00 81.38 288 MET A CA 1
ATOM 2251 C C . MET A 1 288 ? -3.012 55.566 -12.210 1.00 81.38 288 MET A C 1
ATOM 2253 O O . MET A 1 288 ? -4.181 55.254 -12.444 1.00 81.38 288 MET A O 1
ATOM 2257 N N . ASN A 1 289 ? -2.574 55.749 -10.964 1.00 77.94 289 ASN A N 1
ATOM 2258 C CA . ASN A 1 289 ? -3.457 55.635 -9.808 1.00 77.94 289 ASN A CA 1
ATOM 2259 C C . ASN A 1 289 ? -4.495 56.759 -9.769 1.00 77.94 289 ASN A C 1
ATOM 2261 O O . ASN A 1 289 ? -5.659 56.471 -9.489 1.00 77.94 289 ASN A O 1
ATOM 2265 N N . GLU A 1 290 ? -4.113 57.991 -10.115 1.00 89.94 290 GLU A N 1
ATOM 2266 C CA . GLU A 1 290 ? -5.042 59.118 -10.232 1.00 89.94 290 GLU A CA 1
ATOM 2267 C C . GLU A 1 290 ? -6.108 58.862 -11.309 1.00 89.94 290 GLU A C 1
ATOM 2269 O O . GLU A 1 290 ? -7.306 59.032 -11.046 1.00 89.94 290 GLU A O 1
ATOM 2274 N N . GLN A 1 291 ? -5.702 58.348 -12.477 1.00 85.44 291 GLN A N 1
ATOM 2275 C CA . GLN A 1 291 ? -6.619 57.949 -13.552 1.00 85.44 291 GLN A CA 1
ATOM 2276 C C . GLN A 1 291 ? -7.586 56.844 -13.105 1.00 85.44 291 GLN A C 1
ATOM 2278 O O . GLN A 1 291 ? -8.791 56.936 -13.345 1.00 85.44 291 GLN A O 1
ATOM 2283 N N . LEU A 1 292 ? -7.093 55.838 -12.377 1.00 84.31 292 LEU A N 1
ATOM 2284 C CA . LEU A 1 292 ? -7.923 54.762 -11.828 1.00 84.31 292 LEU A CA 1
ATOM 2285 C C . LEU A 1 292 ? -8.915 55.258 -10.771 1.00 84.31 292 LEU A C 1
ATOM 2287 O O . LEU A 1 292 ? -10.029 54.736 -10.681 1.00 84.31 292 LEU A O 1
ATOM 2291 N N . THR A 1 293 ? -8.548 56.243 -9.948 1.00 86.62 293 THR A N 1
ATOM 2292 C CA . THR A 1 293 ? -9.510 56.875 -9.033 1.00 86.62 293 THR A CA 1
ATOM 2293 C C . THR A 1 293 ? -10.572 57.663 -9.782 1.00 86.62 293 THR A C 1
ATOM 2295 O O . THR A 1 293 ? -11.746 57.538 -9.436 1.00 86.62 293 THR A O 1
ATOM 2298 N N . TYR A 1 294 ? -10.202 58.384 -10.842 1.00 89.38 294 TYR A N 1
ATOM 2299 C CA . TYR A 1 294 ? -11.155 59.118 -11.670 1.00 89.38 294 TYR A CA 1
ATOM 2300 C C . TYR A 1 294 ? -12.160 58.182 -12.361 1.00 89.38 294 TYR A C 1
ATOM 2302 O O . TYR A 1 294 ? -13.369 58.400 -12.266 1.00 89.38 294 TYR A O 1
ATOM 2310 N N . GLU A 1 295 ? -11.701 57.080 -12.965 1.00 86.38 295 GLU A N 1
ATOM 2311 C CA . GLU A 1 295 ? -12.594 56.071 -13.559 1.00 86.38 295 GLU A CA 1
ATOM 2312 C C . GLU A 1 295 ? -13.528 55.436 -12.521 1.00 86.38 295 GLU A C 1
ATOM 2314 O O . GLU A 1 295 ? -14.720 55.247 -12.775 1.00 86.38 295 GLU A O 1
ATOM 2319 N N . LYS A 1 296 ? -13.020 55.140 -11.318 1.00 86.25 296 LYS A N 1
ATOM 2320 C CA . LYS A 1 296 ? -13.843 54.600 -10.224 1.00 86.25 296 LYS A CA 1
ATOM 2321 C C . LYS A 1 296 ? -14.902 55.591 -9.744 1.00 86.25 296 LYS A C 1
ATOM 2323 O O . LYS A 1 296 ? -15.978 55.159 -9.328 1.00 86.25 296 LYS A O 1
ATOM 2328 N N . GLU A 1 297 ? -14.622 56.891 -9.768 1.00 86.69 297 GLU A N 1
ATOM 2329 C CA . GLU A 1 297 ? -15.605 57.928 -9.443 1.00 86.69 297 GLU A CA 1
ATOM 2330 C C . GLU A 1 297 ? -16.651 58.102 -10.546 1.00 86.69 297 GLU A C 1
ATOM 2332 O O . GLU A 1 297 ? -17.837 58.250 -10.236 1.00 86.69 297 GLU A O 1
ATOM 2337 N N . LEU A 1 298 ? -16.250 58.003 -11.816 1.00 84.56 298 LEU A N 1
ATOM 2338 C CA . LEU A 1 298 ? -17.169 58.029 -12.956 1.00 84.56 298 LEU A CA 1
ATOM 2339 C C . LEU A 1 298 ? -18.153 56.849 -12.898 1.00 84.56 298 LEU A C 1
ATOM 2341 O O . LEU A 1 298 ? -19.366 57.044 -12.938 1.00 84.56 298 LEU A O 1
ATOM 2345 N N . LEU A 1 299 ? -17.636 55.641 -12.652 1.00 79.19 299 LEU A N 1
ATOM 2346 C CA . LEU A 1 299 ? -18.434 54.419 -12.489 1.00 79.19 299 LEU A CA 1
ATOM 2347 C C . LEU A 1 299 ? -19.373 54.457 -11.274 1.00 79.19 299 LEU A C 1
ATOM 2349 O O . LEU A 1 299 ? -20.383 53.753 -11.248 1.00 79.19 299 LEU A O 1
ATOM 2353 N N . LYS A 1 300 ? -19.051 55.243 -10.239 1.00 81.62 300 LYS A N 1
ATOM 2354 C CA . LYS A 1 300 ? -19.953 55.465 -9.097 1.00 81.62 300 LYS A CA 1
ATOM 2355 C C . LYS A 1 300 ? -21.092 56.421 -9.444 1.00 81.62 300 LYS A C 1
ATOM 2357 O O . LYS A 1 300 ? -22.195 56.204 -8.953 1.00 81.62 300 LYS A O 1
ATOM 2362 N N . LYS A 1 301 ? -20.843 57.434 -10.281 1.00 79.38 301 LYS A N 1
ATOM 2363 C CA . LYS A 1 301 ? -21.878 58.362 -10.762 1.00 79.38 301 LYS A CA 1
ATOM 2364 C C . LYS A 1 301 ? -22.845 57.703 -11.743 1.00 79.38 301 LYS A C 1
ATOM 2366 O O . LYS A 1 301 ? -24.020 58.017 -11.701 1.00 79.38 301 LYS A O 1
ATOM 2371 N N . GLU A 1 302 ? -22.383 56.760 -12.564 1.00 76.94 302 GLU A N 1
ATOM 2372 C CA . GLU A 1 302 ? -23.254 55.991 -13.472 1.00 76.94 302 GLU A CA 1
ATOM 2373 C C . GLU A 1 302 ? -24.153 54.966 -12.756 1.00 76.94 302 GLU A C 1
ATOM 2375 O O . GLU A 1 302 ? -25.095 54.445 -13.348 1.00 76.94 302 GLU A O 1
ATOM 2380 N N . LYS A 1 303 ? -23.860 54.647 -11.487 1.00 69.38 303 LYS A N 1
ATOM 2381 C CA . LYS A 1 303 ? -24.629 53.693 -10.669 1.00 69.38 303 LYS A CA 1
ATOM 2382 C C . LYS A 1 303 ? -25.655 54.348 -9.727 1.00 69.38 303 LYS A C 1
ATOM 2384 O O . LYS A 1 303 ? -26.300 53.609 -8.981 1.00 69.38 303 LYS A O 1
ATOM 2389 N N . GLN A 1 304 ? -25.791 55.678 -9.734 1.00 52.47 304 GLN A N 1
ATOM 2390 C CA . GLN A 1 304 ? -26.854 56.435 -9.048 1.00 52.47 304 GLN A CA 1
ATOM 2391 C C . GLN A 1 304 ? -27.895 56.918 -10.054 1.00 52.47 304 GLN A C 1
ATOM 2393 O O . GLN A 1 304 ? -29.087 56.909 -9.678 1.00 52.47 304 GLN A O 1
#

Organism: NCBI:txid197538

Solvent-accessible surface area (backbone atoms only — not comparable to full-atom values): 17369 Å² total; per-residue (Å²): 132,89,79,76,74,90,69,62,77,86,46,48,44,52,52,52,18,45,77,63,45,32,54,61,69,44,93,72,24,40,32,34,33,42,33,69,32,27,41,79,35,61,38,68,62,52,38,67,65,66,66,53,88,73,79,68,75,87,53,43,44,51,30,35,36,27,38,29,44,12,7,50,51,44,54,68,39,72,32,26,39,35,44,92,53,33,69,53,95,75,38,82,39,70,45,82,46,62,33,70,41,34,28,40,72,68,84,93,49,70,44,75,44,65,66,46,49,35,73,41,65,34,31,36,38,80,49,58,90,80,49,63,40,50,32,23,37,19,65,47,88,79,60,82,61,73,65,64,87,68,83,58,64,76,42,45,32,35,29,45,51,45,54,77,46,83,85,47,50,66,60,51,51,53,22,49,53,51,50,34,20,42,34,76,53,39,44,71,52,69,45,98,86,70,48,39,35,45,23,20,73,35,70,72,55,42,57,49,52,57,46,44,38,58,75,49,46,40,62,88,85,68,54,68,48,71,51,76,79,43,67,80,84,83,88,81,87,78,57,79,78,56,54,66,54,56,62,54,64,72,56,73,84,74,82,84,90,81,88,82,96,75,64,72,70,60,49,54,55,51,51,55,51,54,52,53,54,51,54,52,52,50,52,54,51,51,52,52,49,52,51,52,50,52,53,53,50,51,59,53,61,75,73,110

Sequence (304 aa):
MLTLPNLPAQFLPFKNAIESCSQETSDEKPLSVYVTKMQPFGSRLYDIATRALEKSPDSQRLIAVARVFSGTLKVGQKIFVMGARHGINGQKDVKEVEIQHLFLLMGASFKLVDKAPAGSIIGIGGLEDILLKSGTISSSPNCPNFTKQQAISMGLVKVSIEPENGADMDELKIALMKLNKADPSVQFYVNNRGEYILSTCGEIHLQRCLKDMKDDFCPPTIKFTVSDPIIPYRETILNRQLKNRIVKGSKQDYEEQDSDSSSEEEEKKKEEMTVQELLEHEKELEQMNEQLTYEKELLKKEKQ

pLDDT: mean 78.84, std 16.82, range [27.73, 95.44]

Radius of gyration: 30.41 Å; Cα contacts (8 Å, |Δi|>4): 489; chains: 1; bounding box: 72×85×51 Å

InterPro domains:
  IPR009000 Translation protein, beta-barrel domain superfamily [SSF50447] (24-146)
  IPR035647 EF-G domain III/V-like [SSF54980] (157-219)
  IPR041095 Elongation Factor G, domain II [PF14492] (155-217)
  IPR053905 Elongation factor G-like, domain II [PF22042] (60-139)

Mean predicted aligned error: 14.41 Å

Foldseek 3Di:
DPPDPDDDPLAVLVVVQLVVLEAADDPSRKKKKKFQFWAWDFLVQVCVQLVDPDSDPGATFIWGWMATRGYKDFAQDWKKKAAPCDPPVNDQPIDIDGFHWKWQCPPVHTHTDGMDGHGGTITTGDCLVPYQAMIMMIRDSSHDIPPDVPPLPWFFKKKWKFWPDPVCVVLLVQLLSSLRRRDVNWDWDQDPVRTIMIGGNDDVRVVVSVVCSCPHRHDVPIDMDMGDIDGDDDDDDDDPVVVVVVVVVVPPPDDDDDDDDDPPVVVVVVVVVVVVVVVVVVVVVVVVVVVVVVVVVVVVVVVD

Secondary structure (DSSP, 8-state):
--------GGGHHHHHHHHTT--S-BTTB--EEEEEEEEEE-HHHHHHHHT-S----SPPEEEEEEEEEESEEETT-EEEEEPTTTTGGG---EEEEE--EEEEE-SS-EEE-SEEETT-EEEEES-TTT-SS-EEEESSTTPPP-------PPPSEEEEEEESSGGGHHHHHHHHHHHHHH-TT-EEEE-TTS-EEEEESSHHHHHHHHHHIIIIIS-TT--EEEPPPB------PPPHHHHHHHHHHTTSSS---------HHHHHHHHHHHHHHHHHHHHHHHHHHHHHHHHHHHHHHTT-